Protein AF-A0A7X2TH39-F1 (afdb_monomer_lite)

Radius of gyration: 20.8 Å; chains: 1; bounding box: 50×31×58 Å

Foldseek 3Di:
DKEKEKAPDDPQLLVLVCVLCVVVVHYYEYDEDVQQQPFQLVVVVDDYHDDRYHPPDNAIEMEIEPDDPVVVVVSCPDPVNCVSCVRYQYHYDDPVRRRPGNNVSVVVSVQVVLVVVLLVLLVVLLVVCVPDPCVLPDPVLVVQLVVLSVVSVVQSVVVDDHNVRSVVSNVSNVVSVVNSVVSVD

Organism: NCBI:txid2606630

Sequence (185 aa):
MKKILLYGLSEKENHTARNMAQSAGVPAYVIGDEVLDEKVGDVLKIQEDLNPIHEQIEEEFLLADGFQVSDFLGLLKNERTAQALQNVIKVIVSEENLDWTVRALFSRAGQQAVINRKAAVLQGMIQACNGLDVSGMDAQAQMLLKERLRKSVLLLRSGNYDADKLDQAAKELSESLKGSRRLYS

pLDDT: mean 90.95, std 9.97, range [36.94, 98.38]

Structure (mmCIF, N/CA/C/O backbone):
data_AF-A0A7X2TH39-F1
#
_entry.id   AF-A0A7X2TH39-F1
#
loop_
_atom_site.group_PDB
_atom_site.id
_atom_site.type_symbol
_atom_site.label_atom_id
_atom_site.label_alt_id
_atom_site.label_comp_id
_atom_site.label_asym_id
_atom_site.label_entity_id
_atom_site.label_seq_id
_atom_site.pdbx_PDB_ins_code
_atom_site.Cartn_x
_atom_site.Cartn_y
_atom_site.Cartn_z
_atom_site.occupancy
_atom_site.B_iso_or_equiv
_atom_site.auth_seq_id
_atom_site.auth_comp_id
_atom_site.auth_asym_id
_atom_site.auth_atom_id
_atom_site.pdbx_PDB_model_num
ATOM 1 N N . MET A 1 1 ? -12.766 13.449 14.504 1.00 80.50 1 MET A N 1
ATOM 2 C CA . MET A 1 1 ? -11.541 13.452 15.343 1.00 80.50 1 MET A CA 1
ATOM 3 C C . MET A 1 1 ? -10.556 12.521 14.658 1.00 80.50 1 MET A C 1
ATOM 5 O O . MET A 1 1 ? -11.020 11.507 14.168 1.00 80.50 1 MET A O 1
ATOM 9 N N . LYS A 1 2 ? -9.261 12.852 14.557 1.00 93.56 2 LYS A N 1
ATOM 10 C CA . LYS A 1 2 ? -8.295 11.968 13.878 1.00 93.56 2 LYS A CA 1
ATOM 11 C C . LYS A 1 2 ? -8.050 10.700 14.701 1.00 93.56 2 LYS A C 1
ATOM 13 O O . LYS A 1 2 ? -7.945 10.802 15.923 1.00 93.56 2 LYS A O 1
ATOM 18 N N . LYS A 1 3 ? -7.941 9.540 14.051 1.00 95.38 3 LYS A N 1
ATOM 19 C CA . LYS A 1 3 ? -7.666 8.246 14.704 1.00 95.38 3 LYS A CA 1
ATOM 20 C C . LYS A 1 3 ? -6.945 7.294 13.760 1.00 95.38 3 LYS A C 1
ATOM 22 O O . LYS A 1 3 ? -7.128 7.375 12.548 1.00 95.38 3 LYS A O 1
ATOM 27 N N . ILE A 1 4 ? -6.143 6.395 14.324 1.00 97.06 4 ILE A N 1
ATOM 28 C CA . ILE A 1 4 ? -5.522 5.293 13.596 1.00 97.06 4 ILE A CA 1
ATOM 29 C C . ILE A 1 4 ? -5.979 3.950 14.181 1.00 97.06 4 ILE A C 1
ATOM 31 O O . ILE A 1 4 ? -6.003 3.781 15.397 1.00 97.06 4 ILE A O 1
ATOM 35 N N . LEU A 1 5 ? -6.325 2.993 13.323 1.00 97.94 5 LEU A N 1
ATOM 36 C CA . LEU A 1 5 ? -6.560 1.599 13.701 1.00 97.94 5 LEU A CA 1
ATOM 37 C C . LEU A 1 5 ? -5.512 0.705 13.038 1.00 97.94 5 LEU A C 1
ATOM 39 O O . LEU A 1 5 ? -5.167 0.920 11.874 1.00 97.94 5 LEU A O 1
ATOM 43 N N . LEU A 1 6 ? -5.000 -0.270 13.784 1.00 98.12 6 LEU A N 1
ATOM 44 C CA . LEU A 1 6 ? -3.898 -1.146 13.390 1.00 98.12 6 LEU A CA 1
ATOM 45 C C . LEU A 1 6 ? -4.385 -2.595 13.373 1.00 98.12 6 LEU A C 1
ATOM 47 O O . LEU A 1 6 ? -4.865 -3.078 14.393 1.00 98.12 6 LEU A O 1
ATOM 51 N N . TYR A 1 7 ? -4.241 -3.278 12.240 1.00 98.38 7 TYR A N 1
ATOM 52 C CA . TYR A 1 7 ? -4.657 -4.669 12.065 1.00 98.38 7 TYR A CA 1
ATOM 53 C C . TYR A 1 7 ? -3.483 -5.522 11.582 1.00 98.38 7 TYR A C 1
ATOM 55 O O . TYR A 1 7 ? -2.868 -5.198 10.565 1.00 98.38 7 TYR A O 1
ATOM 63 N N . GLY A 1 8 ? -3.186 -6.603 12.303 1.00 96.81 8 GLY A N 1
ATOM 64 C CA . GLY A 1 8 ? -2.212 -7.627 11.903 1.00 96.81 8 GLY A CA 1
ATOM 65 C C . GLY A 1 8 ? -0.731 -7.240 11.971 1.00 96.81 8 GLY A C 1
ATOM 66 O O . GLY A 1 8 ? 0.118 -8.058 11.650 1.00 96.81 8 GLY A O 1
ATOM 67 N N . LEU A 1 9 ? -0.396 -6.017 12.397 1.00 96.44 9 LEU A N 1
ATOM 68 C CA . LEU A 1 9 ? 0.994 -5.547 12.468 1.00 96.44 9 LEU A CA 1
ATOM 69 C C . LEU A 1 9 ? 1.829 -6.381 13.455 1.00 96.44 9 LEU A C 1
ATOM 71 O O . LEU A 1 9 ? 1.391 -6.658 14.576 1.00 96.44 9 LEU A O 1
ATOM 75 N N . SER A 1 10 ? 3.093 -6.650 13.111 1.00 94.50 10 SER A N 1
ATOM 76 C CA . SER A 1 10 ? 4.062 -7.203 14.066 1.00 94.50 10 SER A CA 1
ATOM 77 C C . SER A 1 10 ? 4.289 -6.264 15.261 1.00 94.50 10 SER A C 1
ATOM 79 O O . SER A 1 10 ? 4.019 -5.063 15.191 1.00 94.50 10 SER A O 1
ATOM 81 N N . GLU A 1 11 ? 4.857 -6.762 16.367 1.00 93.06 11 GLU A N 1
ATOM 82 C CA . GLU A 1 11 ? 5.169 -5.928 17.546 1.00 93.06 11 GLU A CA 1
ATOM 83 C C . GLU A 1 11 ? 5.997 -4.683 17.188 1.00 93.06 11 GLU A C 1
ATOM 85 O O . GLU A 1 11 ? 5.734 -3.576 17.665 1.00 93.06 11 GLU A O 1
ATOM 90 N N . LYS A 1 12 ? 6.984 -4.849 16.298 1.00 93.56 12 LYS A N 1
ATOM 91 C CA . LYS A 1 12 ? 7.864 -3.765 15.851 1.00 93.56 12 LYS A CA 1
ATOM 92 C C . LYS A 1 12 ? 7.105 -2.716 15.038 1.00 93.56 12 LYS A C 1
ATOM 94 O O . LYS A 1 12 ? 7.326 -1.514 15.226 1.00 93.56 12 LYS A O 1
ATOM 99 N N . GLU A 1 13 ? 6.241 -3.145 14.125 1.00 95.69 13 GLU A N 1
ATOM 100 C CA . GLU A 1 13 ? 5.426 -2.244 13.306 1.00 95.69 13 GLU A CA 1
ATOM 101 C C . GLU A 1 13 ? 4.380 -1.537 14.155 1.00 95.69 13 GLU A C 1
ATOM 103 O O . GLU A 1 13 ? 4.261 -0.318 14.058 1.00 95.69 13 GLU A O 1
ATOM 108 N N . ASN A 1 14 ? 3.704 -2.259 15.051 1.00 95.12 14 ASN A N 1
ATOM 109 C CA . ASN A 1 14 ? 2.759 -1.693 16.008 1.00 95.12 14 ASN A CA 1
ATOM 110 C C . ASN A 1 14 ? 3.418 -0.610 16.865 1.00 95.12 14 ASN A C 1
ATOM 112 O O . ASN A 1 14 ? 2.908 0.508 16.950 1.00 95.12 14 ASN A O 1
ATOM 116 N N . HIS A 1 15 ? 4.587 -0.897 17.446 1.00 95.12 15 HIS A N 1
ATOM 117 C CA . HIS A 1 15 ? 5.345 0.089 18.214 1.00 95.12 15 HIS A CA 1
ATOM 118 C C . HIS A 1 15 ? 5.694 1.322 17.367 1.00 95.12 15 HIS A C 1
ATOM 120 O O . HIS A 1 15 ? 5.509 2.461 17.797 1.00 95.12 15 HIS A O 1
ATOM 126 N N . THR A 1 16 ? 6.142 1.110 16.128 1.00 95.50 16 THR A N 1
ATOM 127 C CA . THR A 1 16 ? 6.497 2.204 15.217 1.00 95.50 16 THR A CA 1
ATOM 128 C C . THR A 1 16 ? 5.283 3.057 14.835 1.00 95.50 16 THR A C 1
ATOM 130 O O . THR A 1 16 ? 5.356 4.287 14.882 1.00 95.50 16 THR A O 1
ATOM 133 N N . ALA A 1 17 ? 4.161 2.426 14.488 1.00 95.31 17 ALA A N 1
ATOM 134 C CA . ALA A 1 17 ? 2.921 3.097 14.118 1.00 95.31 17 ALA A CA 1
ATOM 135 C C . ALA A 1 17 ? 2.331 3.887 15.294 1.00 95.31 17 ALA A C 1
ATOM 137 O O . ALA A 1 17 ? 1.907 5.030 15.112 1.00 95.31 17 ALA A O 1
ATOM 138 N N . ARG A 1 18 ? 2.373 3.331 16.511 1.00 95.44 18 ARG A N 1
ATOM 139 C CA . ARG A 1 18 ? 1.938 4.031 17.728 1.00 95.44 18 ARG A CA 1
ATOM 140 C C . ARG A 1 18 ? 2.818 5.227 18.052 1.00 95.44 18 ARG A C 1
ATOM 142 O O . ARG A 1 18 ? 2.280 6.299 18.301 1.00 95.44 18 ARG A O 1
ATOM 149 N N . ASN A 1 19 ? 4.142 5.094 17.978 1.00 94.56 19 ASN A N 1
ATOM 150 C CA . ASN A 1 19 ? 5.050 6.225 18.197 1.00 94.56 19 ASN A CA 1
ATOM 151 C C . ASN A 1 19 ? 4.811 7.348 17.175 1.00 94.56 19 ASN A C 1
ATOM 153 O O . ASN A 1 19 ? 4.806 8.531 17.526 1.00 94.56 19 ASN A O 1
ATOM 157 N N . MET A 1 20 ? 4.586 6.980 15.908 1.00 94.25 20 MET A N 1
ATOM 158 C CA . MET A 1 20 ? 4.223 7.917 14.843 1.00 94.25 20 MET A CA 1
ATOM 159 C C . MET A 1 20 ? 2.906 8.642 15.158 1.00 94.25 20 MET A C 1
ATOM 161 O O . MET A 1 20 ? 2.857 9.870 15.085 1.00 94.25 20 MET A O 1
ATOM 165 N N . ALA A 1 21 ? 1.855 7.908 15.533 1.00 93.69 21 ALA A N 1
ATOM 166 C CA . ALA A 1 21 ? 0.553 8.477 15.876 1.00 93.69 21 ALA A CA 1
ATOM 167 C C . ALA A 1 21 ? 0.631 9.386 17.117 1.00 93.69 21 ALA A C 1
ATOM 169 O O . ALA A 1 21 ? 0.162 10.526 17.089 1.00 93.69 21 ALA A O 1
ATOM 170 N N . GLN A 1 22 ? 1.319 8.930 18.167 1.00 93.75 22 GLN A N 1
ATOM 171 C CA . GLN A 1 22 ? 1.532 9.668 19.411 1.00 93.75 22 GLN A CA 1
ATOM 172 C C . GLN A 1 22 ? 2.272 10.990 19.180 1.00 93.75 22 GLN A C 1
ATOM 174 O O . GLN A 1 22 ? 1.865 12.016 19.721 1.00 93.75 22 GLN A O 1
ATOM 179 N N . SER A 1 23 ? 3.306 10.996 18.332 1.00 91.19 23 SER A N 1
ATOM 180 C CA . SER A 1 23 ? 4.050 12.217 17.980 1.00 91.19 23 SER A CA 1
ATOM 181 C C . SER A 1 23 ? 3.169 13.271 17.296 1.00 91.19 23 SER A C 1
ATOM 183 O O . SER A 1 23 ? 3.482 14.458 17.334 1.00 91.19 23 SER A O 1
ATOM 185 N N . ALA A 1 24 ? 2.061 12.848 16.683 1.00 90.38 24 ALA A N 1
ATOM 186 C CA . ALA A 1 24 ? 1.076 13.716 16.047 1.00 90.38 24 ALA A CA 1
ATOM 187 C C . ALA A 1 24 ? -0.144 14.019 16.936 1.00 90.38 24 ALA A C 1
ATOM 189 O O . ALA A 1 24 ? -1.082 14.669 16.474 1.00 90.38 24 ALA A O 1
ATOM 190 N N . GLY A 1 25 ? -0.158 13.547 18.189 1.00 92.88 25 GLY A N 1
ATOM 191 C CA . GLY A 1 25 ? -1.306 13.689 19.087 1.00 92.88 25 GLY A CA 1
ATOM 192 C C . GLY A 1 25 ? -2.539 12.913 18.616 1.00 92.88 25 GLY A C 1
ATOM 193 O O . GLY A 1 25 ? -3.663 13.316 18.908 1.00 92.88 25 GLY A O 1
ATOM 194 N N . VAL A 1 26 ? -2.345 11.833 17.854 1.00 94.88 26 VAL A N 1
ATOM 195 C CA . VAL A 1 26 ? -3.423 11.007 17.302 1.00 94.88 26 VAL A CA 1
ATOM 196 C C . VAL A 1 26 ? -3.506 9.691 18.078 1.00 94.88 26 VAL A C 1
ATOM 198 O O . VAL A 1 26 ? -2.490 9.005 18.205 1.00 94.88 26 VAL A O 1
ATOM 201 N N . PRO A 1 27 ? -4.691 9.297 18.577 1.00 95.88 27 PRO A N 1
ATOM 202 C CA . PRO A 1 27 ? -4.871 7.993 19.200 1.00 95.88 27 PRO A CA 1
ATOM 203 C C . PRO A 1 27 ? -4.747 6.865 18.168 1.00 95.88 27 PRO A C 1
ATOM 205 O O . PRO A 1 27 ? -5.262 6.974 17.050 1.00 95.88 27 PRO A O 1
ATOM 208 N N . ALA A 1 28 ? -4.091 5.777 18.567 1.00 97.12 28 ALA A N 1
ATOM 209 C CA . ALA A 1 28 ? -3.942 4.570 17.769 1.00 97.12 28 ALA A CA 1
ATOM 210 C C . ALA A 1 28 ? -4.366 3.345 18.580 1.00 97.12 28 ALA A C 1
ATOM 212 O O . ALA A 1 28 ? -3.893 3.181 19.704 1.00 97.12 28 ALA A O 1
ATOM 213 N N . TYR A 1 29 ? -5.215 2.502 17.994 1.00 97.94 29 TYR A N 1
ATOM 214 C CA . TYR A 1 29 ? -5.740 1.295 18.635 1.00 97.94 29 TYR A CA 1
ATOM 215 C C . TYR A 1 29 ? -5.496 0.070 17.767 1.00 97.94 29 TYR A C 1
ATOM 217 O O . TYR A 1 29 ? -5.495 0.162 16.538 1.00 97.94 29 TYR A O 1
ATOM 225 N N . VAL A 1 30 ? -5.284 -1.071 18.407 1.00 98.00 30 VAL A N 1
ATOM 226 C CA . VAL A 1 30 ? -5.181 -2.362 17.728 1.00 98.00 30 VAL A CA 1
ATOM 227 C C . VAL A 1 30 ? -6.560 -2.994 17.600 1.00 98.00 30 VAL A C 1
ATOM 229 O O . VAL A 1 30 ? -7.361 -2.953 18.530 1.00 98.00 30 VAL A O 1
ATOM 232 N N . ILE A 1 31 ? -6.819 -3.561 16.426 1.00 98.06 31 ILE A N 1
ATOM 233 C CA . ILE A 1 31 ? -8.015 -4.325 16.085 1.00 98.06 31 ILE A CA 1
ATOM 234 C C . ILE A 1 31 ? -7.606 -5.692 15.524 1.00 98.06 31 ILE A C 1
ATOM 236 O O . ILE A 1 31 ? -6.518 -5.831 14.961 1.00 98.06 31 ILE A O 1
ATOM 240 N N . GLY A 1 32 ? -8.485 -6.682 15.652 1.00 97.19 32 GLY A N 1
ATOM 241 C CA . GLY A 1 32 ? -8.279 -8.027 15.114 1.00 97.19 32 GLY A CA 1
ATOM 242 C C . GLY A 1 32 ? -9.489 -8.550 14.352 1.00 97.19 32 GLY A C 1
ATOM 243 O O . GLY A 1 32 ? -10.371 -7.794 13.946 1.00 97.19 32 GLY A O 1
ATOM 244 N N . ASP A 1 33 ? -9.528 -9.861 14.149 1.00 98.00 33 ASP A N 1
ATOM 245 C CA . ASP A 1 33 ? -10.504 -10.536 13.290 1.00 98.00 33 ASP A CA 1
ATOM 246 C C . ASP A 1 33 ? -11.966 -10.320 13.688 1.00 98.00 33 ASP A C 1
ATOM 248 O O . ASP A 1 33 ? -12.859 -10.389 12.843 1.00 98.00 33 ASP A O 1
ATOM 252 N N . GLU A 1 34 ? -12.213 -10.031 14.964 1.00 97.38 34 GLU A N 1
ATOM 253 C CA . GLU A 1 34 ? -13.554 -9.838 15.514 1.00 97.38 34 GLU A CA 1
ATOM 254 C C . GLU A 1 34 ? -14.322 -8.670 14.879 1.00 97.38 34 GLU A C 1
ATOM 256 O O . GLU A 1 34 ? -15.548 -8.710 14.855 1.00 97.38 34 GLU A O 1
ATOM 261 N N . VAL A 1 35 ? -13.634 -7.683 14.290 1.00 97.50 35 VAL A N 1
ATOM 262 C CA . VAL A 1 35 ? -14.281 -6.517 13.657 1.00 97.50 35 VAL A CA 1
ATOM 263 C C . VAL A 1 35 ? -14.400 -6.614 12.134 1.00 97.50 35 VAL A C 1
ATOM 265 O O . VAL A 1 35 ? -14.896 -5.687 11.495 1.00 97.50 35 VAL A O 1
ATOM 268 N N . LEU A 1 36 ? -13.930 -7.701 11.510 1.00 97.88 36 LEU A N 1
ATOM 269 C CA . LEU A 1 36 ? -13.827 -7.780 10.045 1.00 97.88 36 LEU A CA 1
ATOM 270 C C . LEU A 1 36 ? -15.174 -7.649 9.330 1.00 97.88 36 LEU A C 1
ATOM 272 O O . LEU A 1 36 ? -15.251 -7.053 8.252 1.00 97.88 36 LEU A O 1
ATOM 276 N N . ASP A 1 37 ? -16.233 -8.188 9.922 1.00 98.19 37 ASP A N 1
ATOM 277 C CA . ASP A 1 37 ? -17.573 -8.175 9.332 1.00 98.19 37 ASP A CA 1
ATOM 278 C C . ASP A 1 37 ? -18.425 -6.985 9.814 1.00 98.19 37 ASP A C 1
ATOM 280 O O . ASP A 1 37 ? -19.549 -6.793 9.346 1.00 98.19 37 ASP A O 1
ATOM 284 N N . GLU A 1 38 ? -17.870 -6.134 10.682 1.00 98.19 38 GLU A N 1
ATOM 285 C CA . GLU A 1 38 ? -18.490 -4.876 11.090 1.00 98.19 38 GLU A CA 1
ATOM 286 C C . GLU A 1 38 ? -18.285 -3.770 10.053 1.00 98.19 38 GLU A C 1
ATOM 288 O O . GLU A 1 38 ? -17.336 -3.779 9.260 1.00 98.19 38 GLU A O 1
ATOM 293 N N . LYS A 1 39 ? -19.179 -2.776 10.078 1.00 98.12 39 LYS A N 1
ATOM 294 C CA . LYS A 1 39 ? -19.049 -1.578 9.251 1.00 98.12 39 LYS A CA 1
ATOM 295 C C . LYS A 1 39 ? -17.879 -0.724 9.718 1.00 98.12 39 LYS A C 1
ATOM 297 O O . LYS A 1 39 ? -17.742 -0.450 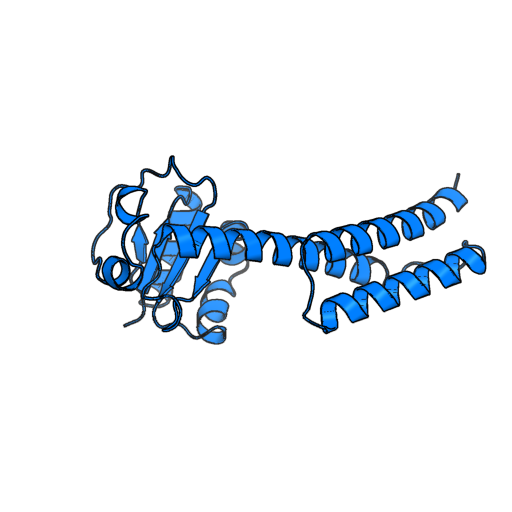10.908 1.00 98.12 39 LYS A O 1
ATOM 302 N N . VAL A 1 40 ? -17.112 -0.188 8.773 1.00 97.69 40 VAL A N 1
ATOM 303 C CA . VAL A 1 40 ? -15.975 0.704 9.049 1.00 97.69 40 VAL A CA 1
ATOM 304 C C . VAL A 1 40 ? -16.383 1.855 9.973 1.00 97.69 40 VAL A C 1
ATOM 306 O O . VAL A 1 40 ? -15.694 2.123 10.954 1.00 97.69 40 VAL A O 1
ATOM 309 N N . GLY A 1 41 ? -17.526 2.500 9.721 1.00 96.56 41 GLY A N 1
ATOM 310 C CA . GLY A 1 41 ? -18.011 3.608 10.549 1.00 96.56 41 GLY A CA 1
ATOM 311 C C . GLY A 1 41 ? -18.314 3.236 12.008 1.00 96.56 41 GLY A C 1
ATOM 312 O O . GLY A 1 41 ? -18.200 4.092 12.889 1.00 96.56 41 GLY A O 1
ATOM 313 N N . ASP A 1 42 ? -18.666 1.979 12.284 1.00 96.88 42 ASP A N 1
ATOM 314 C CA . ASP A 1 42 ? -18.889 1.486 13.646 1.00 96.88 42 ASP A CA 1
ATOM 315 C C . ASP A 1 42 ? -17.563 1.159 14.336 1.00 96.88 42 ASP A C 1
ATOM 317 O O . ASP A 1 42 ? -17.319 1.631 15.448 1.00 96.88 42 ASP A O 1
ATOM 321 N N . VAL A 1 43 ? -16.650 0.491 13.630 1.00 97.06 43 VAL A N 1
ATOM 322 C CA . VAL A 1 43 ? -15.299 0.162 14.115 1.00 97.06 43 VAL A CA 1
ATOM 323 C C . VAL A 1 43 ? -14.496 1.425 14.452 1.00 97.06 43 VAL A C 1
ATOM 325 O O . VAL A 1 43 ? -13.748 1.467 15.429 1.00 97.06 43 VAL A O 1
ATOM 328 N N . LEU A 1 44 ? -14.709 2.531 13.733 1.00 95.56 44 LEU A N 1
ATOM 329 C CA . LEU A 1 44 ? -14.094 3.819 14.068 1.00 95.56 44 LEU A CA 1
ATOM 330 C C . LEU A 1 44 ? -14.497 4.381 15.441 1.00 95.56 44 LEU A C 1
ATOM 332 O O . LEU A 1 44 ? -13.827 5.291 15.942 1.00 95.56 44 LEU A O 1
ATOM 336 N N . LYS A 1 45 ? -15.546 3.864 16.090 1.00 94.94 45 LYS A N 1
ATOM 337 C CA . LYS A 1 45 ? -15.972 4.302 17.429 1.00 94.94 45 LYS A CA 1
ATOM 338 C C . LYS A 1 45 ? -15.123 3.705 18.553 1.00 94.94 45 LYS A C 1
ATOM 340 O O . LYS A 1 45 ? -15.135 4.283 19.637 1.00 94.94 45 LYS A O 1
ATOM 345 N N . ILE A 1 46 ? -14.349 2.647 18.297 1.00 95.06 46 ILE A N 1
ATOM 346 C CA . ILE A 1 46 ? -13.467 1.972 19.269 1.00 95.06 46 ILE A CA 1
ATOM 347 C C . ILE A 1 46 ? -12.508 2.967 19.938 1.00 95.06 46 ILE A C 1
ATOM 349 O O . ILE A 1 46 ? -11.914 3.813 19.264 1.00 95.06 46 ILE A O 1
ATOM 353 N N . GLN A 1 47 ? -12.356 2.891 21.261 1.00 94.38 47 GLN A N 1
ATOM 354 C CA . GLN A 1 47 ? -11.488 3.787 22.049 1.00 94.38 47 GLN A CA 1
ATOM 355 C C . GLN A 1 47 ? -10.482 3.037 22.929 1.00 94.38 47 GLN A C 1
ATOM 357 O O . GLN A 1 47 ? -9.856 3.638 23.799 1.00 94.38 47 GLN A O 1
ATOM 362 N N . GLU A 1 48 ? -10.329 1.738 22.707 1.00 96.19 48 GLU A N 1
ATOM 363 C CA . GLU A 1 48 ? -9.393 0.878 23.418 1.00 96.19 48 GLU A CA 1
ATOM 364 C C . GLU A 1 48 ? -8.850 -0.197 22.478 1.00 96.19 48 GLU A C 1
ATOM 366 O O . GLU A 1 48 ? -9.357 -0.380 21.372 1.00 96.19 48 GLU A O 1
ATOM 371 N N . ASP A 1 49 ? -7.783 -0.868 22.899 1.00 96.94 49 ASP A N 1
ATOM 372 C CA . ASP A 1 49 ? -7.235 -1.986 22.140 1.00 96.94 49 ASP A CA 1
ATOM 373 C C . ASP A 1 49 ? -8.162 -3.196 22.226 1.00 96.94 49 ASP A C 1
ATOM 375 O O . ASP A 1 49 ? -8.632 -3.559 23.304 1.00 96.94 49 ASP A O 1
ATOM 379 N N . LEU A 1 50 ? -8.378 -3.832 21.081 1.00 96.19 50 LEU A N 1
ATOM 380 C CA . LEU A 1 50 ? -9.088 -5.095 20.967 1.00 96.19 50 LEU A CA 1
ATOM 381 C C . LEU A 1 50 ? -8.113 -6.273 20.898 1.00 96.19 50 LEU A C 1
ATOM 383 O O . LEU A 1 50 ? -6.888 -6.114 20.939 1.00 96.19 50 LEU A O 1
ATOM 387 N N . ASN A 1 51 ? -8.672 -7.476 20.782 1.00 92.38 51 ASN A N 1
ATOM 388 C CA . ASN A 1 51 ? -7.891 -8.686 20.604 1.00 92.38 51 ASN A CA 1
ATOM 389 C C . ASN A 1 51 ? -7.069 -8.615 19.296 1.00 92.38 51 ASN A C 1
ATOM 391 O O . ASN A 1 51 ? -7.663 -8.450 18.233 1.00 92.38 51 ASN A O 1
ATOM 395 N N . PRO A 1 52 ? -5.728 -8.755 19.331 1.00 91.81 52 PRO A N 1
ATOM 396 C CA . PRO A 1 52 ? -4.871 -8.601 18.152 1.00 91.81 52 PRO A CA 1
ATOM 397 C C . PRO A 1 52 ? -4.851 -9.815 17.206 1.00 91.81 52 PRO A C 1
ATOM 399 O O . PRO A 1 52 ? -4.043 -9.832 16.278 1.00 91.81 52 PRO A O 1
ATOM 402 N N . ILE A 1 53 ? -5.667 -10.849 17.444 1.00 94.19 53 ILE A N 1
ATOM 403 C CA . ILE A 1 53 ? -5.724 -12.046 16.585 1.00 94.19 53 ILE A CA 1
ATOM 404 C C . ILE A 1 53 ? -6.042 -11.650 15.134 1.00 94.19 53 ILE A C 1
ATOM 406 O O . ILE A 1 53 ? -7.007 -10.926 14.888 1.00 94.19 53 ILE A O 1
ATOM 410 N N . HIS A 1 54 ? -5.239 -12.152 14.191 1.00 92.62 54 HIS A N 1
ATOM 411 C CA . HIS A 1 54 ? -5.350 -11.879 12.754 1.00 92.62 54 HIS A CA 1
ATOM 412 C C . HIS A 1 54 ? -5.085 -13.150 11.914 1.00 92.62 54 HIS A C 1
ATOM 414 O O . HIS A 1 54 ? -4.069 -13.314 11.249 1.00 92.62 54 HIS A O 1
ATOM 420 N N . GLU A 1 55 ? -5.982 -14.125 11.964 1.00 95.38 55 GLU A N 1
ATOM 421 C CA . GLU A 1 55 ? -5.816 -15.398 11.246 1.00 95.38 55 GLU A CA 1
ATOM 422 C C . GLU A 1 55 ? -6.553 -15.411 9.900 1.00 95.38 55 GLU A C 1
ATOM 424 O O . GLU A 1 55 ? -6.273 -16.249 9.042 1.00 95.38 55 GLU A O 1
ATOM 429 N N . GLN A 1 56 ? -7.497 -14.489 9.694 1.00 95.94 56 GLN A N 1
ATOM 430 C CA . GLN A 1 56 ? -8.350 -14.474 8.503 1.00 95.94 56 GLN A CA 1
ATOM 431 C C . GLN A 1 56 ? -7.796 -13.672 7.323 1.00 95.94 56 GLN A C 1
ATOM 433 O O . GLN A 1 56 ? -8.229 -13.895 6.189 1.00 95.94 56 GLN A O 1
ATOM 438 N N . ILE A 1 57 ? -6.903 -12.713 7.572 1.00 95.00 57 ILE A N 1
ATOM 439 C CA . ILE A 1 57 ? -6.286 -11.872 6.543 1.00 95.00 57 ILE A CA 1
ATOM 440 C C . ILE A 1 57 ? -4.786 -11.797 6.830 1.00 95.00 57 ILE A C 1
ATOM 442 O O . ILE A 1 57 ? -4.373 -11.424 7.926 1.00 95.00 57 ILE A O 1
ATOM 446 N N . GLU A 1 58 ? -3.976 -12.177 5.840 1.00 94.25 58 GLU A N 1
ATOM 447 C CA . GLU A 1 58 ? -2.515 -12.213 5.970 1.00 94.25 58 GLU A CA 1
ATOM 448 C C . GLU A 1 58 ? -1.893 -10.815 5.900 1.00 94.25 58 GLU A C 1
ATOM 450 O O . GLU A 1 58 ? -0.837 -10.576 6.483 1.00 94.25 58 GLU A O 1
ATOM 455 N N . GLU A 1 59 ? -2.508 -9.889 5.160 1.00 96.19 59 GLU A N 1
ATOM 456 C CA . GLU A 1 59 ? -1.979 -8.542 5.019 1.00 96.19 59 GLU A CA 1
ATOM 457 C C . GLU A 1 59 ? -2.213 -7.662 6.252 1.00 96.19 59 GLU A C 1
ATOM 459 O O . GLU A 1 59 ? -3.208 -7.751 6.968 1.00 96.19 59 GLU A O 1
ATOM 464 N N . GLU A 1 60 ? -1.290 -6.727 6.441 1.00 97.31 60 GLU A N 1
ATOM 465 C CA . GLU A 1 60 ? -1.269 -5.791 7.557 1.00 97.31 60 GLU A CA 1
ATOM 466 C C . GLU A 1 60 ? -1.872 -4.455 7.130 1.00 97.31 60 GLU A C 1
ATOM 468 O O . GLU A 1 60 ? -1.515 -3.915 6.074 1.00 97.31 60 GLU A O 1
ATOM 473 N N . PHE A 1 61 ? -2.735 -3.871 7.963 1.00 98.12 61 PHE A N 1
ATOM 474 C CA . PHE A 1 61 ? -3.440 -2.636 7.625 1.00 98.12 61 PHE A CA 1
ATOM 475 C C . PHE A 1 61 ? -3.297 -1.555 8.691 1.00 98.12 61 PHE A C 1
ATOM 477 O O . PHE A 1 61 ? -3.325 -1.800 9.895 1.00 98.12 61 PHE A O 1
ATOM 484 N N . LEU A 1 62 ? -3.216 -0.316 8.210 1.00 97.31 62 LEU A N 1
ATOM 485 C CA . LEU A 1 62 ? -3.342 0.899 8.999 1.00 97.31 62 LEU A CA 1
ATOM 486 C C . LEU A 1 62 ? -4.500 1.714 8.426 1.00 97.31 62 LEU A C 1
ATOM 488 O O . LEU A 1 62 ? -4.388 2.245 7.320 1.00 97.31 62 LEU A O 1
ATOM 492 N N . LEU A 1 63 ? -5.593 1.841 9.179 1.00 96.75 63 LEU A N 1
ATOM 493 C CA . LEU A 1 63 ? -6.716 2.707 8.819 1.00 96.75 63 LEU A CA 1
ATOM 494 C C . LEU A 1 63 ? -6.538 4.065 9.482 1.00 96.75 63 LEU A C 1
ATOM 496 O O . LEU A 1 63 ? -6.354 4.144 10.692 1.00 96.75 63 LEU A O 1
ATOM 500 N N . ALA A 1 64 ? -6.616 5.127 8.697 1.00 95.94 64 ALA A N 1
ATOM 501 C CA . ALA A 1 64 ? -6.456 6.501 9.135 1.00 95.94 64 ALA A CA 1
ATOM 502 C C . ALA A 1 64 ? -7.775 7.257 8.927 1.00 95.94 64 ALA A C 1
ATO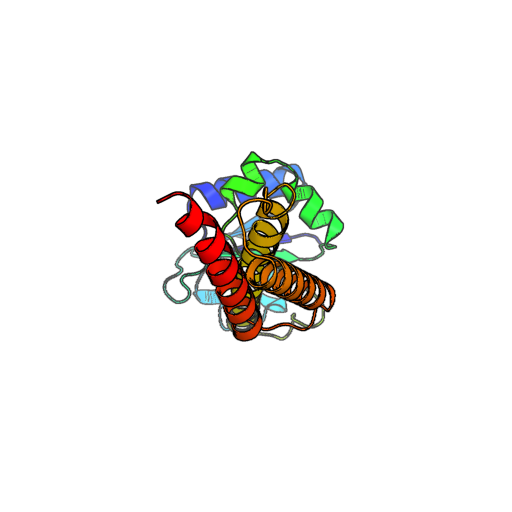M 504 O O . ALA A 1 64 ? -8.161 7.549 7.795 1.00 95.94 64 ALA A O 1
ATOM 505 N N . ASP A 1 65 ? -8.456 7.586 10.023 1.00 95.62 65 ASP A N 1
ATOM 506 C CA . ASP A 1 65 ? -9.707 8.347 10.031 1.00 95.62 65 ASP A CA 1
ATOM 507 C C . ASP A 1 65 ? -9.468 9.844 10.253 1.00 95.62 65 ASP A C 1
ATOM 509 O O . ASP A 1 65 ? -8.640 10.252 11.074 1.00 95.62 65 ASP A O 1
ATOM 513 N N . GLY A 1 66 ? -10.208 10.674 9.516 1.00 92.94 66 GLY A N 1
ATOM 514 C CA . GLY A 1 66 ? -10.125 12.131 9.591 1.00 92.94 66 GLY A CA 1
ATOM 515 C C . GLY A 1 66 ? -8.846 12.728 8.994 1.00 92.94 66 GLY A C 1
ATOM 516 O O . GLY A 1 66 ? -8.480 13.855 9.340 1.00 92.94 66 GLY A O 1
ATOM 517 N N . PHE A 1 67 ? -8.146 11.995 8.123 1.00 93.12 67 PHE A N 1
ATOM 518 C CA . PHE A 1 67 ? -6.915 12.453 7.479 1.00 93.12 67 PHE A CA 1
ATOM 519 C C . PHE A 1 67 ? -7.132 12.890 6.035 1.00 93.12 67 PHE A C 1
ATOM 521 O O . PHE A 1 67 ? -7.753 12.195 5.240 1.00 93.12 67 PHE A O 1
ATOM 528 N N . GLN A 1 68 ? -6.515 14.012 5.670 1.00 90.00 68 GLN A N 1
ATOM 529 C CA . GLN A 1 68 ? -6.208 14.308 4.275 1.00 90.00 68 GLN A CA 1
ATOM 530 C C . GLN A 1 68 ? -4.945 13.546 3.857 1.00 90.00 68 GLN A C 1
ATOM 532 O O . GLN A 1 68 ? -4.063 13.291 4.683 1.00 90.00 68 GLN A O 1
ATOM 537 N N . VAL A 1 69 ? -4.816 13.229 2.566 1.00 87.56 69 VAL A N 1
ATOM 538 C CA . VAL A 1 69 ? -3.650 12.500 2.028 1.00 87.56 69 VAL A CA 1
ATOM 539 C C . VAL A 1 69 ? -2.337 13.200 2.390 1.00 87.56 69 VAL A C 1
ATOM 541 O O . VAL A 1 69 ? -1.402 12.554 2.857 1.00 87.56 69 VAL A O 1
ATOM 544 N N . SER A 1 70 ? -2.267 14.525 2.236 1.00 87.81 70 SER A N 1
ATOM 545 C CA . SER A 1 70 ? -1.078 15.322 2.567 1.00 87.81 70 SER A CA 1
ATOM 546 C C . SER A 1 70 ? -0.685 15.229 4.041 1.00 87.81 70 SER A C 1
ATOM 548 O O . SER A 1 70 ? 0.501 15.119 4.356 1.00 87.81 70 SER A O 1
ATOM 550 N N . ASP A 1 71 ? -1.673 15.248 4.936 1.00 88.19 71 ASP A N 1
ATOM 551 C CA . ASP A 1 71 ? -1.462 15.183 6.383 1.00 88.19 71 ASP A CA 1
ATOM 552 C C . ASP A 1 71 ? -0.917 13.816 6.777 1.00 88.19 71 ASP A C 1
ATOM 554 O O . ASP A 1 71 ? 0.041 13.716 7.542 1.00 88.19 71 ASP A O 1
ATOM 558 N N . PHE A 1 72 ? -1.513 12.763 6.217 1.00 87.94 72 PHE A N 1
ATOM 559 C CA . PHE A 1 72 ? -1.100 11.395 6.479 1.00 87.94 72 PHE A CA 1
ATOM 560 C C . PHE A 1 72 ? 0.310 11.119 5.945 1.00 87.94 72 PHE A C 1
ATOM 562 O O . PHE A 1 72 ? 1.147 10.570 6.658 1.00 87.94 72 PHE A O 1
ATOM 569 N N . LEU A 1 73 ? 0.627 11.584 4.732 1.00 86.81 73 LEU A N 1
ATOM 570 C CA . LEU A 1 73 ? 1.992 11.521 4.198 1.00 86.81 73 LEU A CA 1
ATOM 571 C C . LEU A 1 73 ? 2.985 12.298 5.070 1.00 86.81 73 LEU A C 1
ATOM 573 O O . LEU A 1 73 ? 4.137 11.891 5.195 1.00 86.81 73 LEU A O 1
ATOM 577 N N . GLY A 1 74 ? 2.538 13.380 5.713 1.00 86.25 74 GLY A N 1
ATOM 578 C CA . GLY A 1 74 ? 3.299 14.108 6.725 1.00 86.25 74 GLY A CA 1
ATOM 579 C C . GLY A 1 74 ? 3.784 13.227 7.879 1.00 86.25 74 GLY A C 1
ATOM 580 O O . GLY A 1 74 ? 4.926 13.386 8.308 1.00 86.25 74 GLY A O 1
ATOM 581 N N . LEU A 1 75 ? 2.968 12.265 8.324 1.00 85.81 75 LEU A N 1
ATOM 582 C CA . LEU A 1 75 ? 3.323 11.313 9.385 1.00 85.81 75 LEU A CA 1
ATOM 583 C C . LEU A 1 75 ? 4.413 10.325 8.953 1.00 85.81 75 LEU A C 1
ATOM 585 O O . LEU A 1 75 ? 5.229 9.891 9.765 1.00 85.81 75 LEU A O 1
ATOM 589 N N . LEU A 1 76 ? 4.452 10.000 7.661 1.00 85.12 76 LEU A N 1
ATOM 590 C CA . LEU A 1 76 ? 5.375 9.028 7.075 1.00 85.12 76 LEU A CA 1
ATOM 591 C C . LEU A 1 76 ? 6.703 9.647 6.608 1.00 85.12 76 LEU A C 1
ATOM 593 O O . LEU A 1 76 ? 7.541 8.937 6.064 1.00 85.12 76 LEU A O 1
ATOM 597 N N . LYS A 1 77 ? 6.930 10.951 6.819 1.00 81.38 77 LYS A N 1
ATOM 598 C CA . LYS A 1 77 ? 8.146 11.649 6.351 1.00 81.38 77 LYS A CA 1
ATOM 599 C C . LYS A 1 77 ? 9.447 11.148 6.984 1.00 81.38 77 LYS A C 1
ATOM 601 O O . LYS A 1 77 ? 10.517 11.400 6.440 1.00 81.38 77 LYS A O 1
ATOM 606 N N . ASN A 1 78 ? 9.379 10.478 8.132 1.00 86.69 78 ASN A N 1
ATOM 607 C CA . ASN A 1 78 ? 10.554 9.878 8.754 1.00 86.69 78 ASN A CA 1
ATOM 608 C C . ASN A 1 78 ? 10.940 8.593 8.007 1.00 86.69 78 ASN A C 1
ATOM 610 O O . ASN A 1 78 ? 10.170 7.635 8.001 1.00 86.69 78 ASN A O 1
ATOM 614 N N . GLU A 1 79 ? 12.147 8.549 7.437 1.00 84.31 79 GLU A N 1
ATOM 615 C CA . GLU A 1 79 ? 12.644 7.395 6.673 1.00 84.31 79 GLU A CA 1
ATOM 616 C C . GLU A 1 79 ? 12.597 6.080 7.460 1.00 84.31 79 GLU A C 1
ATOM 618 O O . GLU A 1 79 ? 12.231 5.049 6.902 1.00 84.31 79 GLU A O 1
ATOM 623 N N . ARG A 1 80 ? 12.894 6.101 8.769 1.00 87.00 80 ARG A N 1
ATOM 624 C CA . ARG A 1 80 ? 12.820 4.893 9.610 1.00 87.00 80 ARG A CA 1
ATOM 625 C C . ARG A 1 80 ? 11.385 4.400 9.750 1.00 87.00 80 ARG A C 1
ATOM 627 O O . ARG A 1 80 ? 11.150 3.198 9.681 1.00 87.00 80 ARG A O 1
ATOM 634 N N . THR A 1 81 ? 10.435 5.318 9.920 1.00 88.56 81 THR A N 1
ATOM 635 C CA . THR A 1 81 ? 9.003 4.998 9.978 1.00 88.56 81 THR A CA 1
ATOM 636 C C . THR A 1 81 ? 8.517 4.464 8.635 1.00 88.56 81 THR A C 1
ATOM 638 O O . THR A 1 81 ? 7.857 3.430 8.592 1.00 88.56 81 THR A O 1
ATOM 641 N N . ALA A 1 82 ? 8.881 5.128 7.535 1.00 86.88 82 ALA A N 1
ATOM 642 C CA . ALA A 1 82 ? 8.518 4.707 6.187 1.00 86.88 82 ALA A CA 1
ATOM 643 C C . ALA A 1 82 ? 9.056 3.309 5.862 1.00 86.88 82 ALA A C 1
ATOM 645 O O . ALA A 1 82 ? 8.321 2.485 5.324 1.00 86.88 82 ALA A O 1
ATOM 646 N N . GLN A 1 83 ? 10.308 3.027 6.235 1.00 89.44 83 GLN A N 1
ATOM 647 C CA . GLN A 1 83 ? 10.931 1.722 6.045 1.00 89.44 83 GLN A CA 1
ATOM 648 C C . GLN A 1 83 ? 10.270 0.645 6.908 1.00 89.44 83 GLN A C 1
ATOM 650 O O . GLN A 1 83 ? 9.965 -0.434 6.410 1.00 89.44 83 GLN A O 1
ATOM 655 N N . ALA A 1 84 ? 10.045 0.924 8.193 1.00 92.00 84 ALA A N 1
ATOM 656 C CA . ALA A 1 84 ? 9.433 -0.034 9.108 1.00 92.00 84 ALA A CA 1
ATOM 657 C C . ALA A 1 84 ? 8.003 -0.387 8.692 1.00 92.00 84 ALA A C 1
ATOM 659 O O . ALA A 1 84 ? 7.626 -1.543 8.768 1.00 92.00 84 ALA A O 1
ATOM 660 N N . LEU A 1 85 ? 7.234 0.588 8.206 1.00 93.12 85 LEU A N 1
ATOM 661 C CA . LEU A 1 85 ? 5.851 0.382 7.793 1.00 93.12 85 LEU A CA 1
ATOM 662 C C . LEU A 1 85 ? 5.716 0.119 6.292 1.00 93.12 85 LEU A C 1
ATOM 664 O O . LEU A 1 85 ? 4.606 0.199 5.782 1.00 93.12 85 LEU A O 1
ATOM 668 N N . GLN A 1 86 ? 6.791 -0.137 5.540 1.00 89.00 86 GLN A N 1
ATOM 669 C CA . GLN A 1 86 ? 6.750 -0.149 4.068 1.00 89.00 86 GLN A CA 1
ATOM 670 C C . GLN A 1 86 ? 5.719 -1.136 3.493 1.00 89.00 86 GLN A C 1
ATOM 672 O O . GLN A 1 86 ? 5.055 -0.817 2.504 1.00 89.00 86 GLN A O 1
ATOM 677 N N . ASN A 1 87 ? 5.542 -2.289 4.146 1.00 90.69 87 ASN A N 1
ATOM 678 C CA . ASN A 1 87 ? 4.662 -3.362 3.686 1.00 90.69 87 ASN A CA 1
ATOM 679 C C . ASN A 1 87 ? 3.219 -3.212 4.172 1.00 90.69 87 ASN A C 1
ATOM 681 O O . ASN A 1 87 ? 2.320 -3.672 3.468 1.00 90.69 87 ASN A O 1
ATOM 685 N N . VAL A 1 88 ? 3.005 -2.491 5.277 1.00 95.25 88 VAL A N 1
ATOM 686 C CA . VAL A 1 88 ? 1.680 -2.199 5.834 1.00 95.25 88 VAL A CA 1
ATOM 687 C C . VAL A 1 88 ? 0.844 -1.427 4.816 1.00 95.25 88 VAL A C 1
ATOM 689 O O . VAL A 1 88 ? 1.286 -0.415 4.261 1.00 95.25 88 VAL A O 1
ATOM 692 N N . ILE A 1 89 ? -0.377 -1.874 4.559 1.00 96.50 89 ILE A N 1
ATOM 693 C CA . ILE A 1 89 ? -1.309 -1.215 3.650 1.00 96.50 89 ILE A CA 1
ATOM 694 C C . ILE A 1 89 ? -1.9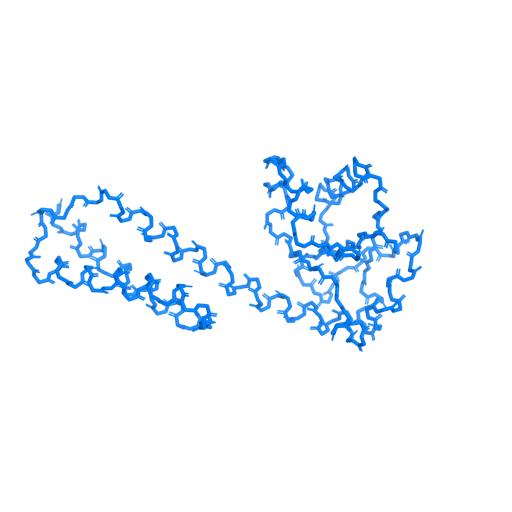76 -0.066 4.39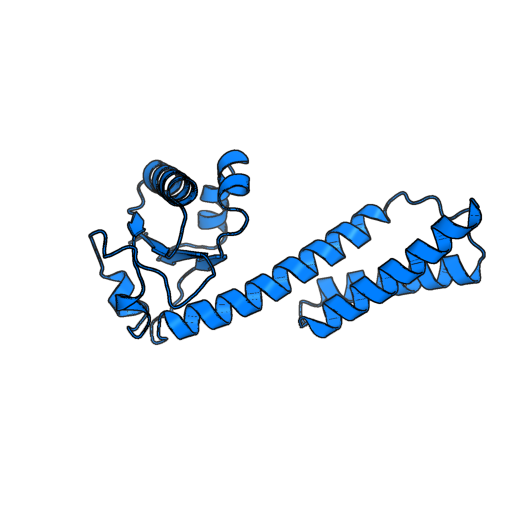9 1.00 96.50 89 ILE A C 1
ATOM 696 O O . ILE A 1 89 ? -2.659 -0.258 5.401 1.00 96.50 89 ILE A O 1
ATOM 700 N N . LYS A 1 90 ? -1.776 1.160 3.912 1.00 94.81 90 LYS A N 1
ATOM 701 C CA . LYS A 1 90 ? -2.360 2.355 4.525 1.00 94.81 90 LYS A CA 1
ATOM 702 C C . LYS A 1 90 ? -3.655 2.707 3.817 1.00 94.81 90 LYS A C 1
ATOM 704 O O . LYS A 1 90 ? -3.666 2.876 2.598 1.00 94.81 90 LYS A O 1
ATOM 709 N N . VAL A 1 91 ? -4.720 2.848 4.590 1.00 95.62 91 VAL A N 1
ATOM 710 C CA . VAL A 1 91 ? -6.064 3.145 4.109 1.00 95.62 91 VAL A CA 1
ATOM 711 C C . VAL A 1 91 ? -6.531 4.427 4.772 1.00 95.62 91 VAL A C 1
ATOM 713 O O . VAL A 1 91 ? -6.595 4.505 5.992 1.00 95.62 91 VAL A O 1
ATOM 716 N N . ILE A 1 92 ? -6.864 5.440 3.977 1.00 94.25 92 ILE A N 1
ATOM 717 C CA . ILE A 1 92 ? -7.531 6.638 4.490 1.00 94.25 92 ILE A CA 1
ATOM 718 C C . ILE A 1 92 ? -9.034 6.387 4.405 1.00 94.25 92 ILE A C 1
ATOM 720 O O . ILE A 1 92 ? -9.558 6.076 3.332 1.00 94.25 92 ILE A O 1
ATOM 724 N N . VAL A 1 93 ? -9.713 6.476 5.545 1.00 94.50 93 VAL A N 1
ATOM 725 C CA . VAL A 1 93 ? -11.167 6.316 5.609 1.00 94.50 93 VAL A CA 1
ATOM 726 C C . VAL A 1 93 ? -11.827 7.558 5.010 1.00 94.50 93 VAL A C 1
ATOM 728 O O . VAL A 1 93 ? -11.353 8.680 5.192 1.00 94.50 93 VAL A O 1
ATOM 731 N N . SER A 1 94 ? -12.900 7.352 4.253 1.00 92.12 94 SER A N 1
ATOM 732 C CA . SER A 1 94 ? -13.644 8.406 3.559 1.00 92.12 94 SER A CA 1
ATOM 733 C C . SER A 1 94 ? -15.139 8.139 3.669 1.00 92.12 94 SER A C 1
ATOM 735 O O . SER A 1 94 ? -15.545 7.025 3.987 1.00 92.12 94 SER A O 1
ATOM 737 N N . GLU A 1 95 ? -15.973 9.129 3.363 1.00 91.00 95 GLU A N 1
ATOM 738 C CA . GLU A 1 95 ? -17.433 8.966 3.426 1.00 91.00 95 GLU A CA 1
ATOM 739 C C . GLU A 1 95 ? -17.935 7.794 2.563 1.00 91.00 95 GLU A C 1
ATOM 741 O O . GLU A 1 95 ? -18.860 7.089 2.955 1.00 91.00 95 GLU A O 1
ATOM 746 N N . GLU A 1 96 ? -17.268 7.516 1.439 1.00 91.81 96 GLU A N 1
ATOM 747 C CA . GLU A 1 96 ? -17.645 6.458 0.494 1.00 91.81 96 GLU A CA 1
ATOM 748 C C . GLU A 1 96 ? -17.482 5.034 1.045 1.00 91.81 96 GLU A C 1
ATOM 750 O O . GLU A 1 96 ? -18.089 4.101 0.514 1.00 91.81 96 GLU A O 1
ATOM 755 N N . ASN A 1 97 ? -16.650 4.845 2.076 1.00 94.25 97 ASN A N 1
ATOM 756 C CA . ASN A 1 97 ? -16.314 3.522 2.606 1.00 94.25 97 ASN A CA 1
ATOM 757 C C . ASN A 1 97 ? -16.771 3.282 4.052 1.00 94.25 97 ASN A C 1
ATOM 759 O O . ASN A 1 97 ? -16.530 2.199 4.580 1.00 94.25 97 ASN A O 1
ATOM 763 N N . LEU A 1 98 ? -17.488 4.229 4.669 1.00 95.31 98 LEU A N 1
ATOM 764 C CA . LEU A 1 98 ? -18.004 4.081 6.037 1.00 95.31 98 LEU A CA 1
ATOM 765 C C . LEU A 1 98 ? -19.012 2.934 6.184 1.00 95.31 98 LEU A C 1
ATOM 767 O O . LEU A 1 98 ? -19.028 2.257 7.211 1.00 95.31 98 LEU A O 1
ATOM 771 N N . ASP A 1 99 ? -19.842 2.714 5.163 1.00 97.00 99 ASP A N 1
ATOM 772 C CA . ASP A 1 99 ? -20.873 1.671 5.161 1.00 97.00 99 ASP A CA 1
ATOM 773 C C . ASP A 1 99 ? -20.361 0.292 4.732 1.00 97.00 99 ASP A C 1
ATOM 775 O O . ASP A 1 99 ? -21.109 -0.688 4.779 1.00 97.00 99 ASP A O 1
ATOM 779 N N . TRP A 1 100 ? -19.106 0.202 4.294 1.00 98.12 100 TRP A N 1
ATOM 780 C CA . TRP A 1 100 ? -18.511 -1.070 3.909 1.00 98.12 100 TRP A CA 1
ATOM 781 C C . TRP A 1 100 ? -18.119 -1.853 5.152 1.00 98.12 100 TRP A C 1
ATOM 783 O O . TRP A 1 100 ? -17.834 -1.268 6.197 1.00 98.12 100 TRP A O 1
ATOM 793 N N . THR A 1 101 ? -18.040 -3.176 5.027 1.00 98.38 101 THR A N 1
ATOM 794 C CA . THR A 1 101 ? -17.390 -3.978 6.063 1.00 98.38 101 THR A CA 1
ATOM 795 C C . THR A 1 101 ? -15.881 -3.746 6.045 1.00 98.38 101 THR A C 1
ATOM 797 O O . THR A 1 101 ? -15.303 -3.464 4.986 1.00 98.38 101 THR A O 1
ATOM 800 N N . VAL A 1 102 ? -15.220 -3.894 7.195 1.00 98.19 102 VAL A N 1
ATOM 801 C CA . VAL A 1 102 ? -13.752 -3.801 7.283 1.00 98.19 102 VAL A CA 1
ATOM 802 C C . VAL A 1 102 ? -13.089 -4.793 6.322 1.00 98.19 102 VAL A C 1
ATOM 804 O O . VAL A 1 102 ? -12.178 -4.422 5.584 1.00 98.19 102 VAL A O 1
ATOM 807 N N . ARG A 1 103 ? -13.616 -6.017 6.221 1.00 98.19 103 ARG A N 1
ATOM 808 C CA . ARG A 1 103 ? -13.162 -7.042 5.272 1.00 98.19 103 ARG A CA 1
ATOM 809 C C . ARG A 1 103 ? -13.235 -6.572 3.821 1.00 98.19 103 ARG A C 1
ATOM 811 O O . ARG A 1 103 ? -12.281 -6.758 3.067 1.00 98.19 103 ARG A O 1
ATOM 818 N N . ALA A 1 104 ? -14.349 -5.961 3.412 1.00 97.75 104 ALA A N 1
ATOM 819 C CA . ALA A 1 104 ? -14.507 -5.457 2.049 1.00 97.75 104 ALA A CA 1
ATOM 820 C C . ALA A 1 104 ? -13.523 -4.314 1.753 1.00 97.75 104 ALA A C 1
ATOM 822 O O . ALA A 1 104 ? -12.914 -4.277 0.679 1.00 97.75 104 ALA A O 1
ATOM 823 N N . LEU A 1 105 ? -13.322 -3.414 2.722 1.00 97.88 105 LEU A N 1
ATOM 824 C CA . LEU A 1 105 ? -12.337 -2.340 2.624 1.00 97.88 105 LEU A CA 1
ATOM 825 C C . LEU A 1 105 ? -10.912 -2.895 2.484 1.00 97.88 105 LEU A C 1
ATOM 827 O O . LEU A 1 105 ? -10.188 -2.478 1.578 1.00 97.88 105 LEU A O 1
ATOM 831 N N . PHE A 1 106 ? -10.526 -3.854 3.327 1.00 97.88 106 PHE A N 1
ATOM 832 C CA . PHE A 1 106 ? -9.207 -4.491 3.295 1.00 97.88 106 PHE A CA 1
ATOM 833 C C . PHE A 1 106 ? -8.961 -5.241 1.998 1.00 97.88 106 PHE A C 1
ATOM 835 O O . PHE A 1 106 ? -7.920 -5.044 1.378 1.00 97.88 106 PHE A O 1
ATOM 842 N N . SER A 1 107 ? -9.938 -6.012 1.521 1.00 96.88 107 SER A N 1
ATOM 843 C CA . SER A 1 107 ? -9.826 -6.720 0.245 1.00 96.88 107 SER A CA 1
ATOM 844 C C . SER A 1 107 ? -9.559 -5.753 -0.916 1.00 96.88 107 SER A C 1
ATOM 846 O O . SER A 1 107 ? -8.622 -5.948 -1.695 1.00 96.88 107 SER A O 1
ATOM 848 N N . ARG A 1 108 ? -10.314 -4.648 -0.998 1.00 95.62 108 ARG A N 1
ATOM 849 C CA . ARG A 1 108 ? -10.113 -3.638 -2.049 1.00 95.62 108 ARG A CA 1
ATOM 850 C C . ARG A 1 108 ? -8.776 -2.910 -1.901 1.00 95.62 108 ARG A C 1
ATOM 852 O O . ARG A 1 108 ? -8.088 -2.680 -2.896 1.00 95.62 108 ARG A O 1
ATOM 859 N N . ALA A 1 109 ? -8.396 -2.553 -0.677 1.00 96.25 109 ALA A N 1
ATOM 860 C CA . ALA A 1 109 ? -7.121 -1.903 -0.401 1.00 96.25 109 ALA A CA 1
ATOM 861 C C . ALA A 1 109 ? -5.927 -2.818 -0.720 1.00 96.25 109 ALA A C 1
ATOM 863 O O . ALA A 1 109 ? -4.946 -2.350 -1.295 1.00 96.25 109 ALA A O 1
ATOM 864 N N . GLY A 1 110 ? -6.034 -4.118 -0.432 1.00 95.69 110 GLY A N 1
ATOM 865 C CA . GLY A 1 110 ? -5.062 -5.150 -0.798 1.00 95.69 110 GLY A CA 1
ATOM 866 C C . GLY A 1 110 ? -4.856 -5.243 -2.303 1.00 95.69 110 GLY A C 1
ATOM 867 O O . GLY A 1 110 ? -3.730 -5.113 -2.786 1.00 95.69 110 GLY A O 1
ATOM 868 N N . GLN A 1 111 ? -5.946 -5.344 -3.068 1.00 94.12 111 GLN A N 1
ATOM 869 C CA . GLN A 1 111 ? -5.883 -5.336 -4.534 1.00 94.12 111 GLN A CA 1
ATOM 870 C C . GLN A 1 111 ? -5.208 -4.062 -5.067 1.00 94.12 111 GLN A C 1
ATOM 872 O O . GLN A 1 111 ? -4.316 -4.130 -5.918 1.00 94.12 111 GLN A O 1
ATOM 877 N N . GLN A 1 112 ? -5.566 -2.896 -4.523 1.00 93.12 112 GLN A N 1
ATOM 878 C CA . GLN A 1 112 ? -4.945 -1.631 -4.914 1.00 93.12 112 GLN A CA 1
ATOM 879 C C . GLN A 1 112 ? -3.458 -1.570 -4.533 1.00 93.12 112 GLN A C 1
ATOM 881 O O . GLN A 1 112 ? -2.646 -1.048 -5.299 1.00 93.12 112 GLN A O 1
ATOM 886 N N . ALA A 1 113 ? -3.069 -2.118 -3.380 1.00 93.00 113 ALA A N 1
ATOM 887 C CA . ALA A 1 113 ? -1.678 -2.177 -2.947 1.00 93.00 113 ALA A CA 1
ATOM 888 C C . ALA A 1 113 ? -0.827 -3.042 -3.889 1.00 93.00 113 ALA A C 1
ATOM 890 O O . ALA A 1 113 ? 0.290 -2.647 -4.229 1.00 93.00 113 ALA A O 1
ATOM 891 N N . VAL A 1 114 ? -1.362 -4.167 -4.379 1.00 92.69 114 VAL A N 1
ATOM 892 C CA . VAL A 1 114 ? -0.700 -4.998 -5.400 1.00 92.69 114 VAL A CA 1
ATOM 893 C C . VAL A 1 114 ? -0.465 -4.201 -6.684 1.00 92.69 114 VAL A C 1
ATOM 895 O O . VAL A 1 114 ? 0.655 -4.188 -7.204 1.00 92.69 114 VAL A O 1
ATOM 898 N N . ILE A 1 115 ? -1.487 -3.489 -7.167 1.00 94.69 115 ILE A N 1
ATOM 899 C CA . ILE A 1 115 ? -1.385 -2.634 -8.358 1.00 94.69 115 ILE A CA 1
ATOM 900 C C . ILE A 1 115 ? -0.327 -1.541 -8.149 1.00 94.69 115 ILE A C 1
ATOM 902 O O . ILE A 1 115 ? 0.550 -1.353 -8.993 1.00 94.69 115 ILE A O 1
ATOM 906 N N . ASN A 1 116 ? -0.342 -0.862 -7.000 1.00 92.38 116 ASN A N 1
ATOM 907 C CA . ASN A 1 116 ? 0.614 0.198 -6.681 1.00 92.38 116 ASN A CA 1
ATOM 908 C C . ASN A 1 116 ? 2.057 -0.326 -6.601 1.00 92.38 116 ASN A C 1
ATOM 910 O O . ASN A 1 116 ? 2.970 0.322 -7.113 1.00 92.38 116 ASN A O 1
ATOM 914 N N . ARG A 1 117 ? 2.277 -1.511 -6.013 1.00 91.62 117 ARG A N 1
ATOM 915 C CA . ARG A 1 117 ? 3.600 -2.158 -5.977 1.00 91.62 117 ARG A CA 1
ATOM 916 C C . ARG A 1 117 ? 4.100 -2.473 -7.389 1.00 91.62 117 ARG A C 1
ATOM 918 O O . ARG A 1 117 ? 5.238 -2.143 -7.712 1.00 91.62 117 ARG A O 1
ATOM 925 N N . LYS A 1 118 ? 3.253 -3.039 -8.255 1.00 94.75 118 LYS A N 1
ATOM 926 C CA . LYS A 1 118 ? 3.602 -3.313 -9.663 1.00 94.75 118 LYS A CA 1
ATOM 927 C C . LYS A 1 118 ? 3.916 -2.026 -10.435 1.00 94.75 118 LYS A C 1
ATOM 929 O O . LYS A 1 118 ? 4.890 -1.980 -11.184 1.00 94.75 118 LYS A O 1
ATOM 934 N N . ALA A 1 119 ? 3.155 -0.957 -10.200 1.00 95.12 119 ALA A N 1
ATOM 935 C CA . ALA A 1 119 ? 3.416 0.352 -10.792 1.00 95.12 119 ALA A CA 1
ATOM 936 C C . ALA A 1 119 ? 4.764 0.933 -10.330 1.00 95.12 119 ALA A C 1
ATOM 938 O O . ALA A 1 119 ? 5.529 1.426 -11.158 1.00 95.12 119 ALA A O 1
ATOM 939 N N . ALA A 1 120 ? 5.095 0.810 -9.040 1.00 91.88 120 ALA A N 1
ATOM 940 C CA . ALA A 1 120 ? 6.381 1.241 -8.492 1.00 91.88 120 ALA A CA 1
ATOM 941 C C . ALA A 1 120 ? 7.562 0.449 -9.081 1.00 91.88 120 ALA A C 1
ATOM 943 O O . ALA A 1 120 ? 8.583 1.043 -9.428 1.00 91.88 120 ALA A O 1
ATOM 944 N N . VAL A 1 121 ? 7.415 -0.869 -9.270 1.00 92.81 121 VAL A N 1
ATOM 945 C CA . VAL A 1 121 ? 8.419 -1.697 -9.962 1.00 92.81 121 VAL A CA 1
ATOM 946 C C . VAL A 1 121 ? 8.637 -1.194 -11.389 1.00 92.81 121 VAL A C 1
ATOM 948 O O . VAL A 1 121 ? 9.776 -0.936 -11.779 1.00 92.81 121 VAL A O 1
ATOM 951 N N . LEU A 1 122 ? 7.560 -0.992 -12.154 1.00 95.06 122 LEU A N 1
ATOM 952 C CA . LEU A 1 122 ? 7.653 -0.481 -13.522 1.00 95.06 122 LEU A CA 1
ATOM 953 C C . LEU A 1 122 ? 8.307 0.910 -13.567 1.00 95.06 122 LEU A C 1
ATOM 955 O O . LEU A 1 122 ? 9.149 1.172 -14.427 1.00 95.06 122 LEU A O 1
ATOM 959 N N . GLN A 1 123 ? 7.973 1.787 -12.618 1.00 94.31 123 GLN A N 1
ATOM 960 C CA . GLN A 1 123 ? 8.593 3.104 -12.484 1.00 94.31 123 GLN A CA 1
ATOM 961 C C . GLN A 1 123 ? 10.097 3.005 -12.198 1.00 94.31 123 GLN A C 1
ATOM 963 O O . GLN A 1 123 ? 10.881 3.709 -12.835 1.00 94.31 123 GLN A O 1
ATOM 968 N N . GLY A 1 124 ? 10.510 2.105 -11.302 1.00 91.88 124 GLY A N 1
ATOM 969 C CA . GLY A 1 124 ? 11.919 1.838 -11.018 1.00 91.88 124 GLY A CA 1
ATOM 970 C C . GLY A 1 124 ? 12.676 1.322 -12.244 1.00 91.88 124 GLY A C 1
ATOM 971 O O . GLY A 1 124 ? 13.786 1.771 -12.519 1.00 91.88 124 GLY A O 1
ATOM 972 N N . MET A 1 125 ? 12.057 0.450 -13.049 1.00 92.31 125 MET A N 1
ATOM 973 C CA . MET A 1 125 ? 12.643 -0.015 -14.313 1.00 92.31 125 MET A CA 1
ATOM 974 C C . MET A 1 125 ? 12.834 1.125 -15.318 1.00 92.31 125 MET A C 1
ATOM 976 O O . MET A 1 125 ? 13.890 1.220 -15.941 1.00 92.31 125 MET A O 1
ATOM 980 N N . ILE A 1 126 ? 11.841 2.009 -15.465 1.00 92.56 126 ILE A N 1
ATOM 981 C CA . ILE A 1 126 ? 11.943 3.198 -16.325 1.00 92.56 126 ILE A CA 1
ATOM 982 C C . ILE A 1 126 ? 13.090 4.098 -15.851 1.00 92.56 126 ILE A C 1
ATOM 984 O O . ILE A 1 126 ? 13.897 4.540 -16.664 1.00 92.56 126 ILE A O 1
ATOM 988 N N . GLN A 1 127 ? 13.193 4.345 -14.542 1.00 90.69 127 GLN A N 1
ATOM 989 C CA . GLN A 1 127 ? 14.269 5.152 -13.965 1.00 90.69 127 GLN A CA 1
ATOM 990 C C . GLN A 1 127 ? 15.647 4.527 -14.192 1.00 90.69 127 GLN A C 1
ATOM 992 O O . GLN A 1 127 ? 16.569 5.243 -14.563 1.00 90.69 127 GLN A O 1
ATOM 997 N N . ALA A 1 128 ? 15.783 3.207 -14.053 1.00 86.50 128 ALA A N 1
ATOM 998 C CA . ALA A 1 128 ? 17.033 2.498 -14.324 1.00 86.50 128 ALA A CA 1
ATOM 999 C C . ALA A 1 128 ? 17.467 2.572 -15.801 1.00 86.50 128 ALA A C 1
ATOM 1001 O O . ALA A 1 128 ? 18.641 2.382 -16.109 1.00 86.50 128 ALA A O 1
ATOM 1002 N N . CYS A 1 129 ? 16.538 2.856 -16.721 1.00 85.38 129 CYS A N 1
ATOM 1003 C CA . CYS A 1 129 ? 16.864 3.092 -18.127 1.00 85.38 129 CYS A CA 1
ATOM 1004 C C . CYS A 1 129 ? 17.387 4.514 -18.390 1.00 85.38 129 CYS A C 1
ATOM 1006 O O . CYS A 1 129 ? 18.027 4.740 -19.418 1.00 85.38 129 CYS A O 1
ATOM 1008 N N . ASN A 1 130 ? 17.145 5.475 -17.488 1.00 77.88 130 ASN A N 1
ATOM 1009 C CA . ASN A 1 130 ? 17.712 6.816 -17.604 1.00 77.88 130 ASN A CA 1
ATOM 1010 C C . ASN A 1 130 ? 19.223 6.737 -17.354 1.00 77.88 130 ASN A C 1
ATOM 1012 O O . ASN A 1 130 ? 19.666 6.577 -16.221 1.00 77.88 130 ASN A O 1
ATOM 1016 N N . GLY A 1 131 ? 20.011 6.850 -18.423 1.00 70.88 131 GLY A N 1
ATOM 1017 C CA . GLY A 1 131 ? 21.472 6.731 -18.368 1.00 70.88 131 GLY A CA 1
ATOM 1018 C C . GLY A 1 131 ? 22.012 5.364 -18.788 1.00 70.88 131 GLY A C 1
ATOM 1019 O O . GLY A 1 131 ? 23.213 5.134 -18.672 1.00 70.88 131 GLY A O 1
ATOM 1020 N N . LEU A 1 132 ? 21.162 4.468 -19.300 1.00 82.12 132 LEU A N 1
ATOM 1021 C CA . LEU A 1 132 ? 21.633 3.232 -19.917 1.00 82.12 132 LEU A CA 1
ATOM 1022 C C . LEU A 1 132 ? 22.358 3.557 -21.231 1.00 82.12 132 LEU A C 1
ATOM 1024 O O . LEU A 1 132 ? 21.768 4.159 -22.132 1.00 82.12 132 LEU A O 1
ATOM 1028 N N . ASP A 1 133 ? 23.623 3.152 -21.346 1.00 79.50 133 ASP A N 1
ATOM 1029 C CA . ASP A 1 133 ? 24.342 3.221 -22.615 1.00 79.50 133 ASP A CA 1
ATOM 1030 C C . ASP A 1 133 ? 23.801 2.144 -23.561 1.00 79.50 133 ASP A C 1
ATOM 1032 O O . ASP A 1 133 ? 23.930 0.942 -23.324 1.00 79.50 133 ASP A O 1
ATOM 1036 N N . VAL A 1 134 ? 23.138 2.598 -24.622 1.00 79.56 134 VAL A N 1
ATOM 1037 C CA . VAL A 1 134 ? 22.530 1.751 -25.655 1.00 79.56 134 VAL A CA 1
ATOM 1038 C C . VAL A 1 134 ? 23.379 1.687 -26.924 1.00 79.56 134 VAL A C 1
ATOM 1040 O O . VAL A 1 134 ? 22.949 1.078 -27.899 1.00 79.56 134 VAL A O 1
ATOM 1043 N N . SER A 1 135 ? 24.563 2.310 -26.946 1.00 77.56 135 SER A N 1
ATOM 1044 C CA . SER A 1 135 ? 25.415 2.395 -28.141 1.00 77.56 135 SER A CA 1
ATOM 1045 C C . SER A 1 135 ? 25.871 1.029 -28.662 1.00 77.56 135 SER A C 1
ATOM 1047 O O . SER A 1 135 ? 26.037 0.865 -29.868 1.00 77.56 135 SER A O 1
ATOM 1049 N N . GLY A 1 136 ? 25.995 0.035 -27.776 1.00 76.44 136 GLY A N 1
ATOM 1050 C CA . GLY A 1 136 ? 26.303 -1.351 -28.137 1.00 76.44 136 GLY A CA 1
ATOM 1051 C C . GLY A 1 136 ? 25.133 -2.138 -28.744 1.00 76.44 136 GLY A C 1
ATOM 1052 O O . GLY A 1 136 ? 25.350 -3.235 -29.244 1.00 76.44 136 GLY A O 1
ATOM 1053 N N . MET A 1 137 ? 23.902 -1.614 -28.706 1.00 83.44 137 MET A N 1
ATOM 1054 C CA . MET A 1 137 ? 22.712 -2.274 -29.260 1.00 83.44 137 MET A CA 1
ATOM 1055 C C . MET A 1 137 ? 22.544 -1.976 -30.751 1.00 83.44 137 MET A C 1
ATOM 1057 O O . MET A 1 137 ? 22.800 -0.856 -31.195 1.00 83.44 137 MET A O 1
ATOM 1061 N N . ASP A 1 138 ? 22.014 -2.932 -31.516 1.00 87.19 138 ASP A N 1
ATOM 1062 C CA . ASP A 1 138 ? 21.604 -2.671 -32.896 1.00 87.19 138 ASP A CA 1
ATOM 1063 C C . ASP A 1 138 ? 20.423 -1.678 -32.972 1.00 87.19 138 ASP A C 1
ATOM 1065 O O . ASP A 1 138 ? 19.678 -1.464 -32.009 1.00 87.19 138 ASP A O 1
ATOM 1069 N N . ALA A 1 139 ? 20.241 -1.056 -34.140 1.00 86.38 139 ALA A N 1
ATOM 1070 C CA . ALA A 1 139 ? 19.236 -0.013 -34.338 1.00 86.38 139 ALA A CA 1
ATOM 1071 C C . ALA A 1 139 ? 17.795 -0.490 -34.070 1.00 86.38 139 ALA A C 1
ATOM 1073 O O . ALA A 1 139 ? 16.970 0.286 -33.581 1.00 86.38 139 ALA A O 1
ATOM 1074 N N . GLN A 1 140 ? 17.489 -1.758 -34.357 1.00 88.19 140 GLN A N 1
ATOM 1075 C CA . GLN A 1 140 ? 16.161 -2.327 -34.150 1.00 88.19 140 GLN A CA 1
ATOM 1076 C C . GLN A 1 140 ? 15.887 -2.533 -32.656 1.00 88.19 140 GLN A C 1
ATOM 1078 O O . GLN A 1 140 ? 14.824 -2.147 -32.166 1.00 88.19 140 GLN A O 1
ATOM 1083 N N . ALA A 1 141 ? 16.859 -3.060 -31.915 1.00 86.19 141 ALA A N 1
ATOM 1084 C CA . ALA A 1 141 ? 16.791 -3.246 -30.474 1.00 86.19 141 ALA A CA 1
ATOM 1085 C C . ALA A 1 141 ? 16.715 -1.901 -29.729 1.00 86.19 141 ALA A C 1
ATOM 1087 O O . ALA A 1 141 ? 15.915 -1.754 -28.802 1.00 86.19 141 ALA A O 1
ATOM 1088 N N . GLN A 1 142 ? 17.473 -0.887 -30.168 1.00 87.62 142 GLN A N 1
ATOM 1089 C CA . GLN A 1 142 ? 17.370 0.473 -29.623 1.00 87.62 142 GLN A CA 1
ATOM 1090 C C . GLN A 1 142 ? 15.980 1.078 -29.847 1.00 87.62 142 GLN A C 1
ATOM 1092 O O . GLN A 1 142 ? 15.414 1.698 -28.943 1.00 87.62 142 GLN A O 1
ATOM 1097 N N . MET A 1 143 ? 15.427 0.924 -31.054 1.00 89.19 143 MET A N 1
ATOM 1098 C CA . MET A 1 143 ? 14.099 1.437 -31.385 1.00 89.19 143 MET A CA 1
ATOM 1099 C C . MET A 1 143 ? 13.017 0.746 -30.551 1.00 89.19 143 MET A C 1
ATOM 1101 O O . MET A 1 143 ? 12.175 1.430 -29.967 1.00 89.19 143 MET A O 1
ATOM 1105 N N . LEU A 1 144 ? 13.084 -0.583 -30.428 1.00 90.94 144 LEU A N 1
ATOM 1106 C CA . LEU A 1 144 ? 12.150 -1.367 -29.622 1.00 90.94 144 LEU A CA 1
ATOM 1107 C C . LEU A 1 144 ? 12.201 -0.958 -28.143 1.00 90.94 144 LEU A C 1
ATOM 1109 O O . LEU A 1 144 ? 11.155 -0.724 -27.538 1.00 90.94 144 LEU A O 1
ATOM 1113 N N . LEU A 1 145 ? 13.398 -0.791 -27.571 1.00 91.12 145 LEU A N 1
ATOM 1114 C CA . LEU A 1 145 ? 13.558 -0.328 -26.191 1.00 91.12 145 LEU A CA 1
ATOM 1115 C C . LEU A 1 145 ? 12.930 1.060 -25.983 1.00 91.12 145 LEU A C 1
ATOM 1117 O O . LEU A 1 145 ? 12.178 1.256 -25.027 1.00 91.12 145 LEU A O 1
ATOM 1121 N N . LYS A 1 146 ? 13.181 2.014 -26.892 1.00 90.31 146 LYS A N 1
ATOM 1122 C CA . LYS A 1 146 ? 12.581 3.362 -26.842 1.00 90.31 146 LYS A CA 1
ATOM 1123 C C . LYS A 1 146 ? 11.055 3.311 -26.925 1.00 90.31 146 LYS A C 1
ATOM 1125 O O . LYS A 1 146 ? 10.377 4.036 -26.194 1.00 90.31 146 LYS A O 1
ATOM 1130 N N . GLU A 1 147 ? 10.508 2.458 -27.788 1.00 92.94 147 GLU A N 1
ATOM 1131 C CA . GLU A 1 147 ? 9.064 2.268 -27.922 1.00 92.94 147 GLU A CA 1
ATOM 1132 C C . GLU A 1 147 ? 8.449 1.719 -26.628 1.00 92.94 147 GLU A C 1
ATOM 1134 O O . GLU A 1 147 ? 7.481 2.291 -26.119 1.00 92.94 147 GLU A O 1
ATOM 1139 N N . ARG A 1 148 ? 9.022 0.648 -26.062 1.00 93.75 148 ARG A N 1
ATOM 1140 C CA . ARG A 1 148 ? 8.531 0.040 -24.815 1.00 93.75 148 ARG A CA 1
ATOM 1141 C C . ARG A 1 148 ? 8.639 1.000 -23.637 1.00 93.75 148 ARG A C 1
ATOM 1143 O O . ARG A 1 148 ? 7.670 1.146 -22.901 1.00 93.75 148 ARG A O 1
ATOM 1150 N N . LEU A 1 149 ? 9.741 1.742 -23.517 1.00 93.81 149 LEU A N 1
ATOM 1151 C CA . LEU A 1 149 ? 9.883 2.797 -22.509 1.00 93.81 149 LEU A CA 1
ATOM 1152 C C . LEU A 1 149 ? 8.785 3.853 -22.622 1.00 93.81 149 LEU A C 1
ATOM 1154 O O . LEU A 1 149 ? 8.135 4.184 -21.629 1.00 93.81 149 LEU A O 1
ATOM 1158 N N . ARG A 1 150 ? 8.533 4.357 -23.835 1.00 94.19 150 ARG A N 1
ATOM 1159 C CA . ARG A 1 150 ? 7.473 5.342 -24.069 1.00 94.19 150 ARG A CA 1
ATOM 1160 C C . ARG A 1 150 ? 6.099 4.783 -23.700 1.00 94.19 150 ARG A C 1
ATOM 1162 O O . ARG A 1 150 ? 5.331 5.486 -23.047 1.00 94.19 150 ARG A O 1
ATOM 1169 N N . LYS A 1 151 ? 5.792 3.542 -24.091 1.00 94.94 151 LYS A N 1
ATOM 1170 C CA . LYS A 1 151 ? 4.526 2.876 -23.741 1.00 94.94 151 LYS A CA 1
ATOM 1171 C C . LYS A 1 151 ? 4.360 2.744 -22.228 1.00 94.94 151 LYS A C 1
ATOM 1173 O O . LYS A 1 151 ? 3.316 3.135 -21.717 1.00 94.94 151 LYS A O 1
ATOM 1178 N N . SER A 1 152 ? 5.388 2.295 -21.510 1.00 95.12 152 SER A N 1
ATOM 1179 C CA . SER A 1 152 ? 5.344 2.151 -20.050 1.00 95.12 152 SER A CA 1
ATOM 1180 C C . SER A 1 152 ? 5.156 3.492 -19.333 1.00 95.12 152 SER A C 1
ATOM 1182 O O . SER A 1 152 ? 4.355 3.587 -18.405 1.00 95.12 152 SER A O 1
ATOM 1184 N N . VAL A 1 153 ? 5.820 4.561 -19.793 1.00 94.81 153 VAL A N 1
ATOM 1185 C CA . VAL A 1 153 ? 5.615 5.918 -19.252 1.00 94.81 153 VAL A CA 1
ATOM 1186 C C . VAL A 1 153 ? 4.183 6.401 -19.482 1.00 94.81 153 VAL A C 1
ATOM 1188 O O . VAL A 1 153 ? 3.575 6.965 -18.574 1.00 94.81 153 VAL A O 1
ATOM 1191 N N . LEU A 1 154 ? 3.633 6.195 -20.683 1.00 95.81 154 LEU A N 1
ATOM 1192 C CA . LEU A 1 154 ? 2.259 6.592 -21.000 1.00 95.81 154 LEU A CA 1
ATOM 1193 C C . LEU A 1 154 ? 1.231 5.793 -20.194 1.00 95.81 154 LEU A C 1
ATOM 1195 O O . LEU A 1 154 ? 0.276 6.387 -19.699 1.00 95.81 154 LEU A O 1
ATOM 1199 N N . LEU A 1 155 ? 1.452 4.487 -20.014 1.00 95.94 155 LEU A N 1
ATOM 1200 C CA . LEU A 1 155 ? 0.607 3.634 -19.181 1.00 95.94 155 LEU A CA 1
ATOM 1201 C C . LEU A 1 155 ? 0.531 4.184 -17.753 1.00 95.94 155 LEU A C 1
ATOM 1203 O O . LEU A 1 155 ? -0.566 4.476 -17.283 1.00 95.94 155 LEU A O 1
ATOM 1207 N N . LEU A 1 156 ? 1.677 4.418 -17.100 1.00 94.62 156 LEU A N 1
ATOM 1208 C CA . LEU A 1 156 ? 1.708 4.958 -15.736 1.00 94.62 156 LEU A CA 1
ATOM 1209 C C . LEU A 1 156 ? 1.072 6.352 -15.643 1.00 94.62 156 LEU A C 1
ATOM 1211 O O . LEU A 1 156 ? 0.308 6.620 -14.721 1.00 94.62 156 LEU A O 1
ATOM 1215 N N . ARG A 1 157 ? 1.335 7.237 -16.614 1.00 93.75 157 ARG A N 1
ATOM 1216 C CA . ARG A 1 157 ? 0.745 8.588 -16.643 1.00 93.75 157 ARG A CA 1
ATOM 1217 C C . ARG A 1 157 ? -0.765 8.592 -16.854 1.00 93.75 157 ARG A C 1
ATOM 1219 O O . ARG A 1 157 ? -1.412 9.548 -16.445 1.00 93.75 157 ARG A O 1
ATOM 1226 N N . SER A 1 158 ? -1.314 7.570 -17.507 1.00 93.44 158 SER A N 1
ATOM 1227 C CA . SER A 1 158 ? -2.755 7.494 -17.754 1.00 93.44 158 SER A CA 1
ATOM 1228 C C . SER A 1 158 ? -3.569 7.308 -16.473 1.00 93.44 158 SER A C 1
ATOM 1230 O O . SER A 1 158 ? -4.749 7.643 -16.459 1.00 93.44 158 SER A O 1
ATOM 1232 N N . GLY A 1 159 ? -2.969 6.733 -15.423 1.00 88.06 159 GLY A N 1
ATOM 1233 C CA . GLY A 1 159 ? -3.676 6.330 -14.204 1.00 88.06 159 GLY A CA 1
ATOM 1234 C C . GLY A 1 159 ? -4.703 5.206 -14.405 1.00 88.06 159 GLY A C 1
ATOM 1235 O O . GLY A 1 159 ? -5.312 4.770 -13.436 1.00 88.06 159 GLY A O 1
ATOM 1236 N N . ASN A 1 160 ? -4.898 4.723 -15.638 1.00 89.31 160 ASN A N 1
ATOM 1237 C CA . ASN A 1 160 ? -5.874 3.697 -15.988 1.00 89.31 160 ASN A CA 1
ATOM 1238 C C . ASN A 1 160 ? -5.159 2.389 -16.344 1.00 89.31 160 ASN A C 1
ATOM 1240 O O . ASN A 1 160 ? -4.964 2.044 -17.515 1.00 89.31 160 ASN A O 1
ATOM 1244 N N . TYR A 1 161 ? -4.732 1.673 -15.309 1.00 92.38 161 TYR A N 1
ATOM 1245 C CA . TYR A 1 161 ? -4.032 0.404 -15.431 1.00 92.38 161 TYR A CA 1
ATOM 1246 C C . TYR A 1 161 ? -4.488 -0.584 -14.358 1.00 92.38 161 TYR A C 1
ATOM 1248 O O . TYR A 1 161 ? -4.928 -0.208 -13.275 1.00 92.38 161 TYR A O 1
ATOM 1256 N N . ASP A 1 162 ? -4.350 -1.860 -14.686 1.00 93.88 162 ASP A N 1
ATOM 1257 C CA . ASP A 1 162 ? -4.610 -3.009 -13.828 1.00 93.88 162 ASP A CA 1
ATOM 1258 C C . ASP A 1 162 ? -3.313 -3.824 -13.671 1.00 93.88 162 ASP A C 1
ATOM 1260 O O . ASP A 1 162 ? -2.270 -3.485 -14.244 1.00 93.88 162 ASP A O 1
ATOM 1264 N N . ALA A 1 163 ? -3.361 -4.877 -12.853 1.00 92.25 163 ALA A N 1
ATOM 1265 C CA . ALA A 1 163 ? -2.195 -5.713 -12.581 1.00 92.25 163 ALA A CA 1
ATOM 1266 C C . ALA A 1 163 ? -1.609 -6.342 -13.859 1.00 92.25 163 ALA A C 1
ATOM 1268 O O . ALA A 1 163 ? -0.388 -6.344 -14.020 1.00 92.25 163 ALA A O 1
ATOM 1269 N N . ASP A 1 164 ? -2.458 -6.792 -14.786 1.00 94.88 164 ASP A N 1
ATOM 1270 C CA . ASP A 1 164 ? -2.036 -7.491 -16.003 1.00 94.88 164 ASP A CA 1
ATOM 1271 C C . ASP A 1 164 ? -1.321 -6.552 -16.980 1.00 94.88 164 ASP A C 1
ATOM 1273 O O . ASP A 1 164 ? -0.253 -6.882 -17.501 1.00 94.88 164 ASP A O 1
ATOM 1277 N N . LYS A 1 165 ? -1.855 -5.341 -17.190 1.00 95.69 165 LYS A N 1
ATOM 1278 C CA . LYS A 1 165 ? -1.200 -4.319 -18.025 1.00 95.69 165 LYS A CA 1
ATOM 1279 C C . LYS A 1 165 ? 0.167 -3.930 -17.472 1.00 95.69 165 LYS A C 1
ATOM 1281 O O . LYS A 1 165 ? 1.104 -3.725 -18.247 1.00 95.69 165 LYS A O 1
ATOM 1286 N N . LEU A 1 166 ? 0.289 -3.815 -16.147 1.00 96.00 166 LEU A N 1
ATOM 1287 C CA . LEU A 1 166 ? 1.561 -3.505 -15.493 1.00 96.00 166 LEU A CA 1
ATOM 1288 C C . LEU A 1 166 ? 2.568 -4.650 -15.647 1.00 96.00 166 LEU A C 1
ATOM 1290 O O . LEU A 1 166 ? 3.722 -4.394 -15.993 1.00 96.00 166 LEU A O 1
ATOM 1294 N N . ASP A 1 167 ? 2.135 -5.897 -15.450 1.00 94.81 167 ASP A N 1
ATOM 1295 C CA . ASP A 1 167 ? 2.987 -7.078 -15.616 1.00 94.81 167 ASP A CA 1
ATOM 1296 C C . ASP A 1 167 ? 3.458 -7.240 -17.060 1.00 94.81 167 ASP A C 1
ATOM 1298 O O . ASP A 1 167 ? 4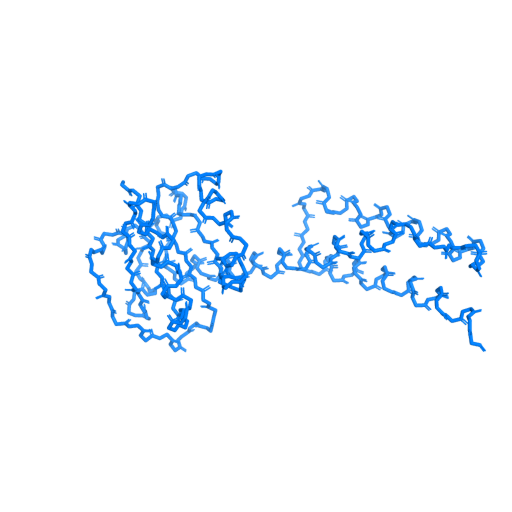.640 -7.496 -17.303 1.00 94.81 167 ASP A O 1
ATOM 1302 N N . GLN A 1 168 ? 2.567 -7.032 -18.032 1.00 96.00 168 GLN A N 1
ATOM 1303 C CA . GLN A 1 168 ? 2.927 -7.061 -19.443 1.00 96.00 168 GLN A CA 1
ATOM 1304 C C . GLN A 1 168 ? 3.964 -5.979 -19.769 1.00 96.00 168 GLN A C 1
ATOM 1306 O O . GLN A 1 168 ? 5.000 -6.287 -20.360 1.00 96.00 168 GLN A O 1
ATOM 1311 N N . ALA A 1 169 ? 3.734 -4.730 -19.352 1.00 95.12 169 ALA A N 1
ATOM 1312 C CA . ALA A 1 169 ? 4.671 -3.634 -19.596 1.00 95.12 169 ALA A CA 1
ATOM 1313 C C . ALA A 1 169 ? 6.044 -3.885 -18.945 1.00 95.12 169 ALA A C 1
ATOM 1315 O O . ALA A 1 169 ? 7.083 -3.631 -19.563 1.00 95.12 169 ALA A O 1
ATOM 1316 N N . ALA A 1 170 ? 6.067 -4.423 -17.722 1.00 94.56 170 ALA A N 1
ATOM 1317 C CA . ALA A 1 170 ? 7.300 -4.792 -17.032 1.00 94.56 170 ALA A CA 1
ATOM 1318 C C . ALA A 1 170 ? 8.037 -5.928 -17.757 1.00 94.56 170 ALA A C 1
ATOM 1320 O O . ALA A 1 170 ? 9.250 -5.846 -17.966 1.00 94.56 170 ALA A O 1
ATOM 1321 N N . LYS A 1 171 ? 7.318 -6.964 -18.202 1.00 94.44 171 LYS A N 1
ATOM 1322 C CA . LYS A 1 171 ? 7.891 -8.079 -18.966 1.00 94.44 171 LYS A CA 1
ATOM 1323 C C . LYS A 1 171 ? 8.512 -7.603 -20.279 1.00 94.44 171 LYS A C 1
ATOM 1325 O O . LYS A 1 171 ? 9.681 -7.888 -20.530 1.00 94.44 171 LYS A O 1
ATOM 1330 N N . GLU A 1 172 ? 7.773 -6.835 -21.076 1.00 93.75 172 GLU A N 1
ATOM 1331 C CA . GLU A 1 172 ? 8.241 -6.316 -22.368 1.00 93.75 172 GLU A CA 1
ATOM 1332 C C . GLU A 1 172 ? 9.481 -5.417 -22.220 1.00 93.75 172 GLU A C 1
ATOM 1334 O O . GLU A 1 172 ? 10.424 -5.490 -23.019 1.00 93.75 172 GLU A O 1
ATOM 1339 N N . LEU A 1 173 ? 9.511 -4.580 -21.177 1.00 91.81 173 LEU A N 1
ATOM 1340 C CA . LEU A 1 173 ? 10.665 -3.737 -20.878 1.00 91.81 173 LEU A CA 1
ATOM 1341 C C . LEU A 1 173 ? 11.867 -4.576 -20.411 1.00 91.81 173 LEU A C 1
ATOM 1343 O O . LEU A 1 173 ? 12.989 -4.343 -20.858 1.00 91.81 173 LEU A O 1
ATOM 1347 N N . SER A 1 174 ? 11.643 -5.591 -19.570 1.00 90.38 174 SER A N 1
ATOM 1348 C CA . SER A 1 174 ? 12.692 -6.516 -19.117 1.00 90.38 174 SER A CA 1
ATOM 1349 C C . SER A 1 174 ? 13.318 -7.295 -20.276 1.00 90.38 174 SER A C 1
ATOM 1351 O O . SER A 1 174 ? 14.539 -7.425 -20.344 1.00 90.38 174 SER A O 1
ATOM 1353 N N . GLU A 1 175 ? 12.509 -7.794 -21.211 1.00 89.06 175 GLU A N 1
ATOM 1354 C CA . GLU A 1 175 ? 12.985 -8.519 -22.395 1.00 89.06 175 GLU A CA 1
ATOM 1355 C C . GLU A 1 175 ? 13.864 -7.632 -23.283 1.00 89.06 175 GLU A C 1
ATOM 1357 O O . GLU A 1 175 ? 14.954 -8.046 -23.687 1.00 89.06 175 GLU A O 1
ATOM 1362 N N . SER A 1 176 ? 13.450 -6.380 -23.487 1.00 84.94 176 SER A N 1
ATOM 1363 C CA . SER A 1 176 ? 14.225 -5.389 -24.245 1.00 84.94 176 SER A CA 1
ATOM 1364 C C . SER A 1 176 ? 15.584 -5.093 -23.586 1.00 84.94 176 SER A C 1
ATOM 1366 O O . SER A 1 176 ? 16.595 -4.951 -24.272 1.00 84.94 176 SER A O 1
ATOM 1368 N N . LEU A 1 177 ? 15.636 -5.074 -22.249 1.00 80.38 177 LEU A N 1
ATOM 1369 C CA . LEU A 1 177 ? 16.867 -4.890 -21.467 1.00 80.38 177 LEU A CA 1
ATOM 1370 C C . LEU A 1 177 ? 17.746 -6.150 -21.390 1.00 80.38 177 LEU A C 1
ATOM 1372 O O . LEU A 1 177 ? 18.960 -6.059 -21.234 1.00 80.38 177 LEU A O 1
ATOM 1376 N N . LYS A 1 178 ? 17.181 -7.355 -21.497 1.00 75.50 178 LYS A N 1
ATOM 1377 C CA . LYS A 1 178 ? 17.986 -8.587 -21.598 1.00 75.50 178 LYS A CA 1
ATOM 1378 C C . LYS A 1 178 ? 18.695 -8.677 -22.947 1.00 75.50 178 LYS A C 1
ATOM 1380 O O . LYS A 1 178 ? 19.829 -9.150 -22.997 1.00 75.50 178 LYS A O 1
ATOM 1385 N N . GLY A 1 179 ? 18.054 -8.185 -24.010 1.00 60.78 179 GLY A N 1
ATOM 1386 C CA . GLY A 1 179 ? 18.671 -8.037 -25.329 1.00 60.78 179 GLY A CA 1
ATOM 1387 C C . GLY A 1 179 ? 19.925 -7.157 -25.307 1.00 60.78 179 GLY A C 1
ATOM 1388 O O . GLY A 1 179 ? 20.890 -7.475 -25.990 1.00 60.78 179 GLY A O 1
ATOM 1389 N N . SER A 1 180 ? 19.967 -6.121 -24.458 1.00 57.25 180 SER A N 1
ATOM 1390 C CA . SER A 1 180 ? 21.132 -5.229 -24.349 1.00 57.25 180 SER A CA 1
ATOM 1391 C C . SER A 1 180 ? 22.322 -5.840 -23.599 1.00 57.25 180 SER A C 1
ATOM 1393 O O . SER A 1 180 ? 23.467 -5.535 -23.916 1.00 57.25 180 SER A O 1
ATOM 1395 N N . ARG A 1 181 ? 22.087 -6.750 -22.641 1.00 52.59 181 ARG A N 1
ATOM 1396 C CA . ARG A 1 181 ? 23.162 -7.414 -21.873 1.00 52.59 181 ARG A CA 1
ATOM 1397 C C . ARG A 1 181 ? 23.845 -8.573 -22.608 1.00 52.59 181 ARG A C 1
ATOM 1399 O O . ARG A 1 181 ? 24.965 -8.918 -22.252 1.00 52.59 181 ARG A O 1
ATOM 1406 N N . ARG A 1 182 ? 23.206 -9.171 -23.622 1.00 48.47 182 ARG A N 1
ATOM 1407 C CA . ARG A 1 182 ? 23.777 -10.279 -24.420 1.00 48.47 182 ARG A CA 1
ATOM 1408 C C . ARG A 1 182 ? 24.804 -9.842 -25.474 1.00 48.47 182 ARG A C 1
ATOM 1410 O O . ARG A 1 182 ? 25.374 -10.696 -26.134 1.00 48.47 182 ARG A O 1
ATOM 1417 N N . LEU A 1 183 ? 25.056 -8.542 -25.621 1.00 43.81 183 LEU A N 1
ATOM 1418 C CA . LEU A 1 183 ? 26.068 -8.000 -26.540 1.00 43.81 183 LEU A CA 1
ATOM 1419 C C . LEU A 1 183 ? 27.481 -7.937 -25.926 1.00 43.81 183 LEU A C 1
ATOM 1421 O O . LEU A 1 183 ? 28.420 -7.532 -26.603 1.00 43.81 183 LEU A O 1
ATOM 1425 N N . TYR A 1 184 ? 27.631 -8.351 -24.661 1.00 36.94 184 TYR A N 1
ATOM 1426 C CA . TYR A 1 184 ? 28.904 -8.402 -23.926 1.00 36.94 184 TYR A CA 1
ATOM 1427 C C . TYR A 1 184 ? 29.331 -9.830 -23.523 1.00 36.94 184 TYR A C 1
ATOM 1429 O O . TYR A 1 184 ? 30.193 -9.984 -22.658 1.00 36.94 184 TYR A O 1
ATOM 1437 N N . SER A 1 185 ? 28.738 -10.868 -24.123 1.00 37.91 185 SER A N 1
ATOM 1438 C CA . SER A 1 185 ? 29.168 -12.275 -23.996 1.00 37.91 185 SER A CA 1
ATOM 1439 C C . SER A 1 185 ? 29.590 -12.821 -25.347 1.00 37.91 185 SER A C 1
ATOM 1441 O O . SER A 1 185 ? 30.635 -13.498 -25.403 1.00 37.91 185 SER A O 1
#

Secondary structure (DSSP, 8-state):
--EEEEES--HHHHHHHHHHHHHTT--EEEE-GGGTTSBHHHHTT--S-------S--S-EEEEES--HHHHHHHT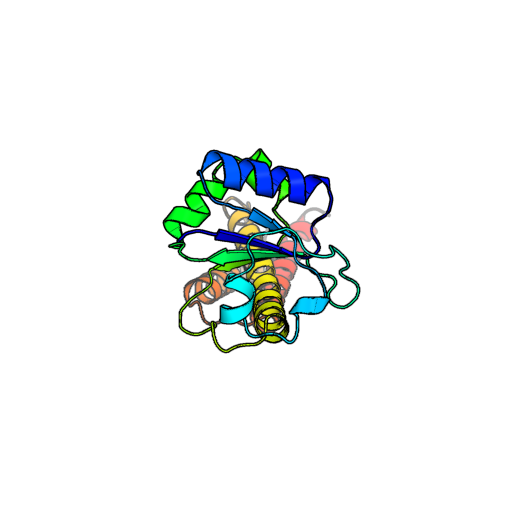TSHHHHHHTSSSEEEE--GGGTTSBHHHHHHHHHHHHHHHHHHHHHHHHHHHHTT---TTS-HHHHHHHHHHHHHHHHHHHH----HHHHHHHHHHHHHHHHHHHGGG-